Protein AF-0000000079810599 (afdb_homodimer)

Structure (mmCIF, N/CA/C/O backbone):
data_AF-0000000079810599-model_v1
#
loop_
_entity.id
_entity.type
_entity.pdbx_description
1 polymer 'Protein-export protein SecB'
#
loop_
_atom_site.group_PDB
_atom_site.id
_atom_site.type_symbol
_atom_site.label_atom_id
_atom_site.label_alt_id
_atom_site.label_comp_id
_atom_site.label_asym_id
_atom_site.label_entity_id
_atom_site.label_seq_id
_atom_site.pdbx_PDB_ins_code
_atom_site.Cartn_x
_atom_site.Cartn_y
_atom_site.Cartn_z
_atom_site.occupancy
_atom_site.B_iso_or_equiv
_atom_site.auth_seq_id
_atom_site.auth_comp_id
_atom_site.auth_asym_id
_atom_site.auth_atom_id
_atom_site.pdbx_PDB_model_num
ATOM 1 N N . MET A 1 1 ? -7.508 -42.906 -26.609 1 46.78 1 MET A N 1
ATOM 2 C CA . MET A 1 1 ? -8.062 -42 -25.578 1 46.78 1 MET A CA 1
ATOM 3 C C . MET A 1 1 ? -7.766 -40.562 -25.906 1 46.78 1 MET A C 1
ATOM 5 O O . MET A 1 1 ? -6.648 -40.219 -26.312 1 46.78 1 MET A O 1
ATOM 9 N N . ALA A 1 2 ? -8.492 -39.781 -26.359 1 53.94 2 ALA A N 1
ATOM 10 C CA . ALA A 1 2 ? -8.273 -38.469 -26.984 1 53.94 2 ALA A CA 1
ATOM 11 C C . ALA A 1 2 ? -7.406 -37.594 -26.094 1 53.94 2 ALA A C 1
ATOM 13 O O . ALA A 1 2 ? -7.719 -37.375 -24.922 1 53.94 2 ALA A O 1
ATOM 14 N N . GLU A 1 3 ? -6.176 -37.281 -26.188 1 63.66 3 GLU A N 1
ATOM 15 C CA . GLU A 1 3 ? -5.215 -36.531 -25.391 1 63.66 3 GLU A CA 1
ATOM 16 C C . GLU A 1 3 ? -5.68 -35.094 -25.156 1 63.66 3 GLU A C 1
ATOM 18 O O . GLU A 1 3 ? -5.895 -34.344 -26.125 1 63.66 3 GLU A O 1
ATOM 23 N N . GLU A 1 4 ? -6.438 -34.844 -24.125 1 80.69 4 GLU A N 1
ATOM 24 C CA . GLU A 1 4 ? -6.98 -33.5 -23.906 1 80.69 4 GLU A CA 1
ATOM 25 C C . GLU A 1 4 ? -5.891 -32.438 -24.016 1 80.69 4 GLU A C 1
ATOM 27 O O . GLU A 1 4 ? -4.742 -32.688 -23.625 1 80.69 4 GLU A O 1
ATOM 32 N N . THR A 1 5 ? -6.035 -31.469 -24.797 1 92 5 THR A N 1
ATOM 33 C CA . THR A 1 5 ? -5.133 -30.344 -25.031 1 92 5 THR A CA 1
ATOM 34 C C . THR A 1 5 ? -4.832 -29.609 -23.734 1 92 5 THR A C 1
ATOM 36 O O . THR A 1 5 ? -5.746 -29.297 -22.969 1 92 5 THR A O 1
ATOM 39 N N . PRO A 1 6 ? -3.516 -29.438 -23.406 1 94.38 6 PRO A N 1
ATOM 40 C CA . PRO A 1 6 ? -3.15 -28.688 -22.203 1 94.38 6 PRO A CA 1
ATOM 41 C C . PRO A 1 6 ? -3.777 -27.297 -22.156 1 94.38 6 PRO A C 1
ATOM 43 O O . PRO A 1 6 ? -3.924 -26.656 -23.203 1 94.38 6 PRO A O 1
ATOM 46 N N . VAL A 1 7 ? -4.203 -26.938 -20.953 1 96.62 7 VAL A N 1
ATOM 47 C CA . VAL A 1 7 ? -4.797 -25.625 -20.734 1 96.62 7 VAL A CA 1
ATOM 48 C C . VAL A 1 7 ? -3.949 -24.828 -19.734 1 96.62 7 VAL A C 1
ATOM 50 O O . VAL A 1 7 ? -3.596 -25.328 -18.672 1 96.62 7 VAL A O 1
ATOM 53 N N . PHE A 1 8 ? -3.5 -23.656 -20.109 1 97.44 8 PHE A N 1
ATOM 54 C CA . PHE A 1 8 ? -2.842 -22.672 -19.25 1 97.44 8 PHE A CA 1
ATOM 55 C C . PHE A 1 8 ? -3.41 -21.281 -19.484 1 97.44 8 PHE A C 1
ATOM 57 O O . PHE A 1 8 ? -3.143 -20.656 -20.516 1 97.44 8 PHE A O 1
ATOM 64 N N . GLN A 1 9 ? -4.215 -20.797 -18.5 1 98 9 GLN A N 1
ATOM 65 C CA . GLN A 1 9 ? -4.898 -19.531 -18.656 1 98 9 GLN A CA 1
ATOM 66 C C . GLN A 1 9 ? -4.789 -18.688 -17.391 1 98 9 GLN A C 1
ATOM 68 O O . GLN A 1 9 ? -4.934 -19.203 -16.281 1 98 9 GLN A O 1
ATOM 73 N N . ILE A 1 10 ? -4.551 -17.406 -17.594 1 98.25 10 ILE A N 1
ATOM 74 C CA . ILE A 1 10 ? -4.578 -16.453 -16.484 1 98.25 10 ILE A CA 1
ATOM 75 C C . ILE A 1 10 ? -6.016 -16.016 -16.219 1 98.25 10 ILE A C 1
ATOM 77 O O . ILE A 1 10 ? -6.691 -15.5 -17.109 1 98.25 10 ILE A O 1
ATOM 81 N N . GLN A 1 11 ? -6.422 -16.234 -15.078 1 96.69 11 GLN A N 1
ATOM 82 C CA . GLN A 1 11 ? -7.777 -15.844 -14.719 1 96.69 11 GLN A CA 1
ATOM 83 C C . GLN A 1 11 ? -7.805 -14.43 -14.148 1 96.69 11 GLN A C 1
ATOM 85 O O . GLN A 1 11 ? -8.68 -13.625 -14.492 1 96.69 11 GLN A O 1
ATOM 90 N N . ARG A 1 12 ? -6.82 -14.203 -13.258 1 96.69 12 ARG A N 1
ATOM 91 C CA . ARG A 1 12 ? -6.758 -12.898 -12.602 1 96.69 12 ARG A CA 1
ATOM 92 C C . ARG A 1 12 ? -5.352 -12.609 -12.094 1 96.69 12 ARG A C 1
ATOM 94 O O . ARG A 1 12 ? -4.613 -13.531 -11.734 1 96.69 12 ARG A O 1
ATOM 101 N N . VAL A 1 13 ? -4.938 -11.398 -12.141 1 98.38 13 VAL A N 1
ATOM 102 C CA . VAL A 1 13 ? -3.725 -10.898 -11.5 1 98.38 13 VAL A CA 1
ATOM 103 C C . VAL A 1 13 ? -4.062 -9.695 -10.625 1 98.38 13 VAL A C 1
ATOM 105 O O . VAL A 1 13 ? -4.734 -8.758 -11.07 1 98.38 13 VAL A O 1
ATOM 108 N N . TYR A 1 14 ? -3.646 -9.711 -9.352 1 98.5 14 TYR A N 1
ATOM 109 C CA . TYR A 1 14 ? -4.043 -8.633 -8.445 1 98.5 14 TYR A CA 1
ATOM 110 C C . TYR A 1 14 ? -3.049 -8.5 -7.297 1 98.5 14 TYR A C 1
ATOM 112 O O . TYR A 1 14 ? -2.328 -9.445 -6.977 1 98.5 14 TYR A O 1
ATOM 120 N N . LEU A 1 15 ? -2.984 -7.309 -6.746 1 98.81 15 LEU A N 1
ATOM 121 C CA . LEU A 1 15 ? -2.203 -7.047 -5.539 1 98.81 15 LEU A CA 1
ATOM 122 C C . LEU A 1 15 ? -2.926 -7.562 -4.301 1 98.81 15 LEU A C 1
ATOM 124 O O . LEU A 1 15 ? -3.918 -6.969 -3.865 1 98.81 15 LEU A O 1
ATOM 128 N N . LYS A 1 16 ? -2.428 -8.578 -3.703 1 98.62 16 LYS A N 1
ATOM 129 C CA . LYS A 1 16 ? -3.131 -9.289 -2.639 1 98.62 16 LYS A CA 1
ATOM 130 C C . LYS A 1 16 ? -2.865 -8.648 -1.28 1 98.62 16 LYS A C 1
ATOM 132 O O . LYS A 1 16 ? -3.729 -8.664 -0.399 1 98.62 16 LYS A O 1
ATOM 137 N N . ASP A 1 17 ? -1.68 -8.117 -1.055 1 98.88 17 ASP A N 1
ATOM 138 C CA . ASP A 1 17 ? -1.226 -7.473 0.175 1 98.88 17 ASP A CA 1
ATOM 139 C C . ASP A 1 17 ? -0.217 -6.363 -0.124 1 98.88 17 ASP A C 1
ATOM 141 O O . ASP A 1 17 ? 0.576 -6.477 -1.062 1 98.88 17 ASP A O 1
ATOM 145 N N . LEU A 1 18 ? -0.258 -5.359 0.68 1 98.94 18 LEU A N 1
ATOM 146 C CA . LEU A 1 18 ? 0.686 -4.254 0.544 1 98.94 18 LEU A CA 1
ATOM 147 C C . LEU A 1 18 ? 0.885 -3.543 1.878 1 98.94 18 LEU A C 1
ATOM 149 O O . LEU A 1 18 ? -0.083 -3.271 2.592 1 98.94 18 LEU A O 1
ATOM 153 N N . SER A 1 19 ? 2.098 -3.295 2.221 1 98.94 19 SER A N 1
ATOM 154 C CA . SER A 1 19 ? 2.445 -2.541 3.42 1 98.94 19 SER A CA 1
ATOM 155 C C . SER A 1 19 ? 3.568 -1.547 3.141 1 98.94 19 SER A C 1
ATOM 157 O O . SER A 1 19 ? 4.594 -1.908 2.561 1 98.94 19 SER A O 1
ATOM 159 N N . LEU A 1 20 ? 3.383 -0.348 3.459 1 98.94 20 LEU A N 1
ATOM 160 C CA . LEU A 1 20 ? 4.379 0.716 3.492 1 98.94 20 LEU A CA 1
ATOM 161 C C . LEU A 1 20 ? 4.488 1.314 4.891 1 98.94 20 LEU A C 1
ATOM 163 O O . LEU A 1 20 ? 3.48 1.712 5.48 1 98.94 20 LEU A O 1
ATOM 167 N N . GLU A 1 21 ? 5.605 1.353 5.375 1 98.81 21 GLU A N 1
ATOM 168 C CA . GLU A 1 21 ? 5.852 1.96 6.68 1 98.81 21 GLU A CA 1
ATOM 169 C C . GLU A 1 21 ? 7.062 2.887 6.641 1 98.81 21 GLU A C 1
ATOM 171 O O . GLU A 1 21 ? 8.094 2.545 6.051 1 98.81 21 GLU A O 1
ATOM 176 N N . GLN A 1 22 ? 6.945 4.023 7.195 1 98.19 22 GLN A N 1
ATOM 177 C CA . GLN A 1 22 ? 8.023 4.98 7.422 1 98.19 22 GLN A CA 1
ATOM 178 C C . GLN A 1 22 ? 8.125 5.352 8.898 1 98.19 22 GLN A C 1
ATOM 180 O O . GLN A 1 22 ? 7.762 6.465 9.289 1 98.19 22 GLN A O 1
ATOM 185 N N . PRO A 1 23 ? 8.68 4.504 9.664 1 97.94 23 PRO A N 1
ATOM 186 C CA . PRO A 1 23 ? 8.594 4.664 11.117 1 97.94 23 PRO A CA 1
ATOM 187 C C . PRO A 1 23 ? 9.367 5.883 11.625 1 97.94 23 PRO A C 1
ATOM 189 O O . PRO A 1 23 ? 9.109 6.367 12.727 1 97.94 23 PRO A O 1
ATOM 192 N N . ASN A 1 24 ? 10.266 6.43 10.906 1 97.19 24 ASN A N 1
ATOM 193 C CA . ASN A 1 24 ? 11.109 7.516 11.383 1 97.19 24 ASN A CA 1
ATOM 194 C C . ASN A 1 24 ? 10.844 8.812 10.625 1 97.19 24 ASN A C 1
ATOM 196 O O . ASN A 1 24 ? 11.648 9.742 10.68 1 97.19 24 ASN A O 1
ATOM 200 N N . SER A 1 25 ? 9.828 8.789 9.844 1 95.81 25 SER A N 1
ATOM 201 C CA . SER A 1 25 ? 9.422 10.016 9.164 1 95.81 25 SER A CA 1
ATOM 202 C C . SER A 1 25 ? 8.688 10.953 10.109 1 95.81 25 SER A C 1
ATOM 204 O O . SER A 1 25 ? 7.941 10.508 10.984 1 95.81 25 SER A O 1
ATOM 206 N N . PRO A 1 26 ? 8.883 12.25 10.133 1 95.19 26 PRO A N 1
ATOM 207 C CA . PRO A 1 26 ? 9.57 12.961 9.047 1 95.19 26 PRO A CA 1
ATOM 208 C C . PRO A 1 26 ? 11.047 13.195 9.336 1 95.19 26 PRO A C 1
ATOM 210 O O . PRO A 1 26 ? 11.773 13.688 8.477 1 95.19 26 PRO A O 1
ATOM 213 N N . ALA A 1 27 ? 11.531 12.844 10.5 1 92.56 27 ALA A N 1
ATOM 214 C CA . ALA A 1 27 ? 12.891 13.18 10.906 1 92.56 27 ALA A CA 1
ATOM 215 C C . ALA A 1 27 ? 13.914 12.57 9.953 1 92.56 27 ALA A C 1
ATOM 217 O O . ALA A 1 27 ? 14.93 13.195 9.641 1 92.56 27 ALA A O 1
ATOM 218 N N . ILE A 1 28 ? 13.688 11.398 9.516 1 92.56 28 ILE A N 1
ATOM 219 C CA . ILE A 1 28 ? 14.625 10.648 8.695 1 92.56 28 ILE A CA 1
ATOM 220 C C . ILE A 1 28 ? 14.781 11.328 7.336 1 92.56 28 ILE A C 1
ATOM 222 O O . ILE A 1 28 ? 15.758 11.086 6.621 1 92.56 28 ILE A O 1
ATOM 226 N N . LEU A 1 29 ? 13.781 12.078 6.926 1 87.88 29 LEU A N 1
ATOM 227 C CA . LEU A 1 29 ? 13.797 12.758 5.637 1 87.88 29 LEU A CA 1
ATOM 228 C C . LEU A 1 29 ? 14.867 13.836 5.598 1 87.88 29 LEU A C 1
ATOM 230 O O . LEU A 1 29 ? 15.234 14.312 4.52 1 87.88 29 LEU A O 1
ATOM 234 N N . LEU A 1 30 ? 15.398 14.219 6.727 1 85.94 30 LEU A N 1
ATOM 235 C CA . LEU A 1 30 ? 16.438 15.242 6.824 1 85.94 30 LEU A CA 1
ATOM 236 C C . LEU A 1 30 ? 17.828 14.625 6.691 1 85.94 30 LEU A C 1
ATOM 238 O O . LEU A 1 30 ? 18.797 15.336 6.461 1 85.94 30 LEU A O 1
ATOM 242 N N . GLU A 1 31 ? 17.875 13.336 6.852 1 87.69 31 GLU A N 1
ATOM 243 C CA . GLU A 1 31 ? 19.156 12.641 6.773 1 87.69 31 GLU A CA 1
ATOM 244 C C . GLU A 1 31 ? 19.656 12.578 5.336 1 87.69 31 GLU A C 1
ATOM 246 O O . GLU A 1 31 ? 18.891 12.312 4.41 1 87.69 31 GLU A O 1
ATOM 251 N N . GLN A 1 32 ? 20.875 12.828 5.113 1 87.38 32 GLN A N 1
ATOM 252 C CA . GLN A 1 32 ? 21.453 12.93 3.773 1 87.38 32 GLN A CA 1
ATOM 253 C C . GLN A 1 32 ? 22.375 11.742 3.473 1 87.38 32 GLN A C 1
ATOM 255 O O . GLN A 1 32 ? 22.812 11.57 2.338 1 87.38 32 GLN A O 1
ATOM 260 N N . GLU A 1 33 ? 22.578 10.922 4.383 1 93.06 33 GLU A N 1
ATOM 261 C CA . GLU A 1 33 ? 23.438 9.766 4.148 1 93.06 33 GLU A CA 1
ATOM 262 C C . GLU A 1 33 ? 22.797 8.805 3.15 1 93.06 33 GLU A C 1
ATOM 264 O O . GLU A 1 33 ? 21.578 8.727 3.045 1 93.06 33 GLU A O 1
ATOM 269 N N . GLN A 1 34 ? 23.641 8.141 2.439 1 93.25 34 GLN A N 1
ATOM 270 C CA . GLN A 1 34 ? 23.172 7.176 1.453 1 93.25 34 GLN A CA 1
ATOM 271 C C . GLN A 1 34 ? 22.484 5.988 2.127 1 93.25 34 GLN A C 1
ATOM 273 O O . GLN A 1 34 ? 23.094 5.312 2.965 1 93.25 34 GLN A O 1
ATOM 278 N N . PRO A 1 35 ? 21.375 5.73 1.84 1 95.25 35 PRO A N 1
ATOM 279 C CA . PRO A 1 35 ? 20.688 4.594 2.467 1 95.25 35 PRO A CA 1
ATOM 280 C C . PRO A 1 35 ? 21.125 3.252 1.887 1 95.25 35 PRO A C 1
ATOM 282 O O . PRO A 1 35 ? 21.641 3.197 0.765 1 95.25 35 PRO A O 1
ATOM 285 N N . SER A 1 36 ? 20.938 2.23 2.654 1 97.25 36 SER A N 1
ATOM 286 C CA . SER A 1 36 ? 21.109 0.851 2.211 1 97.25 36 SER A CA 1
ATOM 287 C C . SER A 1 36 ? 19.75 0.191 1.953 1 97.25 36 SER A C 1
ATOM 289 O O . SER A 1 36 ? 18.781 0.431 2.684 1 97.25 36 SER A O 1
ATOM 291 N N . VAL A 1 37 ? 19.734 -0.617 0.914 1 97.31 37 VAL A N 1
ATOM 292 C CA . VAL A 1 37 ? 18.484 -1.274 0.527 1 97.31 37 VAL A CA 1
ATOM 293 C C . VAL A 1 37 ? 18.656 -2.789 0.607 1 97.31 37 VAL A C 1
ATOM 295 O O . VAL A 1 37 ? 19.625 -3.342 0.071 1 97.31 37 VAL A O 1
ATOM 298 N N . ASP A 1 38 ? 17.781 -3.42 1.315 1 98 38 ASP A N 1
ATOM 299 C CA . ASP A 1 38 ? 17.688 -4.875 1.388 1 98 38 ASP A CA 1
ATOM 300 C C . ASP A 1 38 ? 16.375 -5.379 0.78 1 98 38 ASP A C 1
ATOM 302 O O . ASP A 1 38 ? 15.305 -4.844 1.07 1 98 38 ASP A O 1
ATOM 306 N N . ILE A 1 39 ? 16.516 -6.387 -0.038 1 97.81 39 ILE A N 1
ATOM 307 C CA . ILE A 1 39 ? 15.344 -6.906 -0.739 1 97.81 39 ILE A CA 1
ATOM 308 C C . ILE A 1 39 ? 15.242 -8.414 -0.517 1 97.81 39 ILE A C 1
ATOM 310 O O . ILE A 1 39 ? 16.234 -9.141 -0.656 1 97.81 39 ILE A O 1
ATOM 314 N N . GLN A 1 40 ? 14.109 -8.836 -0.117 1 97.38 40 GLN A N 1
ATOM 315 C CA . GLN A 1 40 ? 13.789 -10.258 0.013 1 97.38 40 GLN A CA 1
ATOM 316 C C . GLN A 1 40 ? 12.609 -10.641 -0.873 1 97.38 40 GLN A C 1
ATOM 318 O O . GLN A 1 40 ? 11.641 -9.891 -0.983 1 97.38 40 GLN A O 1
ATOM 323 N N . LEU A 1 41 ? 12.711 -11.852 -1.35 1 96.31 41 LEU A N 1
ATOM 324 C CA . LEU A 1 41 ? 11.648 -12.344 -2.227 1 96.31 41 LEU A CA 1
ATOM 325 C C . LEU A 1 41 ? 11.133 -13.695 -1.75 1 96.31 41 LEU A C 1
ATOM 327 O O . LEU A 1 41 ? 11.859 -14.438 -1.078 1 96.31 41 LEU A O 1
ATOM 331 N N . GLY A 1 42 ? 9.891 -13.953 -2.092 1 95.56 42 GLY A N 1
ATOM 332 C CA . GLY A 1 42 ? 9.266 -15.242 -1.84 1 95.56 42 GLY A CA 1
ATOM 333 C C . GLY A 1 42 ? 8.211 -15.602 -2.871 1 95.56 42 GLY A C 1
ATOM 334 O O . GLY A 1 42 ? 7.621 -14.727 -3.502 1 95.56 42 GLY A O 1
ATOM 335 N N . VAL A 1 43 ? 8.078 -16.891 -3.064 1 96 43 VAL A N 1
ATOM 336 C CA . VAL A 1 43 ? 7.059 -17.406 -3.963 1 96 43 VAL A CA 1
ATOM 337 C C . VAL A 1 43 ? 6.203 -18.453 -3.229 1 96 43 VAL A C 1
ATOM 339 O O . VAL A 1 43 ? 6.73 -19.281 -2.488 1 96 43 VAL A O 1
ATOM 342 N N . GLU A 1 44 ? 4.98 -18.328 -3.434 1 96 44 GLU A N 1
ATOM 343 C CA . GLU A 1 44 ? 4.059 -19.312 -2.875 1 96 44 GLU A CA 1
ATOM 344 C C . GLU A 1 44 ? 2.982 -19.703 -3.885 1 96 44 GLU A C 1
ATOM 346 O O . GLU A 1 44 ? 2.609 -18.891 -4.738 1 96 44 GLU A O 1
ATOM 351 N N . ALA A 1 45 ? 2.578 -20.891 -3.742 1 96.25 45 ALA A N 1
ATOM 352 C CA . ALA A 1 45 ? 1.496 -21.406 -4.574 1 96.25 45 ALA A CA 1
ATOM 353 C C . ALA A 1 45 ? 0.455 -22.141 -3.727 1 96.25 45 ALA A C 1
ATOM 355 O O . ALA A 1 45 ? 0.802 -22.859 -2.789 1 96.25 45 ALA A O 1
ATOM 356 N N . THR A 1 46 ? -0.756 -21.906 -4.062 1 95.94 46 THR A N 1
ATOM 357 C CA . THR A 1 46 ? -1.855 -22.531 -3.33 1 95.94 46 THR A CA 1
ATOM 358 C C . THR A 1 46 ? -2.918 -23.062 -4.293 1 95.94 46 THR A C 1
ATOM 360 O O . THR A 1 46 ? -3.432 -22.312 -5.129 1 95.94 46 THR A O 1
ATOM 363 N N . PRO A 1 47 ? -3.205 -24.359 -4.148 1 95.69 47 PRO A N 1
ATOM 364 C CA . PRO A 1 47 ? -4.352 -24.844 -4.922 1 95.69 47 PRO A CA 1
ATOM 365 C C . PRO A 1 47 ? -5.676 -24.25 -4.441 1 95.69 47 PRO A C 1
ATOM 367 O O . PRO A 1 47 ? -5.895 -24.109 -3.234 1 95.69 47 PRO A O 1
ATOM 370 N N . VAL A 1 48 ? -6.523 -23.891 -5.305 1 94.38 48 VAL A N 1
ATOM 371 C CA . VAL A 1 48 ? -7.832 -23.344 -4.984 1 94.38 48 VAL A CA 1
ATOM 372 C C . VAL A 1 48 ? -8.914 -24.406 -5.211 1 94.38 48 VAL A C 1
ATOM 374 O O . VAL A 1 48 ? -9.547 -24.859 -4.258 1 94.38 48 VAL A O 1
ATOM 377 N N . VAL A 1 49 ? -9.164 -24.859 -6.371 1 93.06 49 VAL A N 1
ATOM 378 C CA . VAL A 1 49 ? -9.953 -26.016 -6.785 1 93.06 49 VAL A CA 1
ATOM 379 C C . VAL A 1 49 ? -9.219 -26.781 -7.887 1 93.06 49 VAL A C 1
ATOM 381 O O . VAL A 1 49 ? -8.141 -26.375 -8.32 1 93.06 49 VAL A O 1
ATOM 384 N N . GLU A 1 50 ? -9.688 -27.859 -8.266 1 93.88 50 GLU A N 1
ATOM 385 C CA . GLU A 1 50 ? -9 -28.656 -9.266 1 93.88 50 GLU A CA 1
ATOM 386 C C . GLU A 1 50 ? -8.711 -27.844 -10.523 1 93.88 50 GLU A C 1
ATOM 388 O O . GLU A 1 50 ? -9.617 -27.25 -11.102 1 93.88 50 GLU A O 1
ATOM 393 N N . GLY A 1 51 ? -7.469 -27.75 -10.859 1 95.62 51 GLY A N 1
ATOM 394 C CA . GLY A 1 51 ? -7.055 -27.078 -12.078 1 95.62 51 GLY A CA 1
ATOM 395 C C . GLY A 1 51 ? -6.855 -25.594 -11.906 1 95.62 51 GLY A C 1
ATOM 396 O O . GLY A 1 51 ? -6.438 -24.891 -12.836 1 95.62 51 GLY A O 1
ATOM 397 N N . ILE A 1 52 ? -7.207 -25.094 -10.703 1 97.12 52 ILE A N 1
ATOM 398 C CA . ILE A 1 52 ? -7.066 -23.672 -10.445 1 97.12 52 ILE A CA 1
ATOM 399 C C . ILE A 1 52 ? -6.082 -23.438 -9.297 1 97.12 52 ILE A C 1
ATOM 401 O O . ILE A 1 52 ? -6.195 -24.062 -8.242 1 97.12 52 ILE A O 1
ATOM 405 N N . PHE A 1 53 ? -5.098 -22.547 -9.547 1 98.06 53 PHE A N 1
ATOM 406 C CA . PHE A 1 53 ? -4.047 -22.281 -8.578 1 98.06 53 PHE A CA 1
ATOM 407 C C . PHE A 1 53 ? -3.871 -20.781 -8.367 1 98.06 53 PHE A C 1
ATOM 409 O O . PHE A 1 53 ? -3.938 -20 -9.328 1 98.06 53 PHE A O 1
ATOM 416 N N . GLU A 1 54 ? -3.662 -20.484 -7.137 1 98.44 54 GLU A N 1
ATOM 417 C CA . GLU A 1 54 ? -3.129 -19.141 -6.875 1 98.44 54 GLU A CA 1
ATOM 418 C C . GLU A 1 54 ? -1.615 -19.188 -6.684 1 98.44 54 GLU A C 1
ATOM 420 O O . GLU A 1 54 ? -1.104 -19.984 -5.895 1 98.44 54 GLU A O 1
ATOM 425 N N . VAL A 1 55 ? -0.891 -18.406 -7.418 1 98.56 55 VAL A N 1
ATOM 426 C CA . VAL A 1 55 ? 0.545 -18.203 -7.254 1 98.56 55 VAL A CA 1
ATOM 427 C C . VAL A 1 55 ? 0.824 -16.75 -6.855 1 98.56 55 VAL A C 1
ATOM 429 O O . VAL A 1 55 ? 0.252 -15.82 -7.43 1 98.56 55 VAL A O 1
ATOM 432 N N . ALA A 1 56 ? 1.651 -16.594 -5.852 1 98.75 56 ALA A N 1
ATOM 433 C CA . ALA A 1 56 ? 1.951 -15.25 -5.371 1 98.75 56 ALA A CA 1
ATOM 434 C C . ALA A 1 56 ? 3.455 -15.055 -5.191 1 98.75 56 ALA A C 1
ATOM 436 O O . ALA A 1 56 ? 4.156 -15.969 -4.754 1 98.75 56 ALA A O 1
ATOM 437 N N . VAL A 1 57 ? 3.859 -13.938 -5.59 1 98.62 57 VAL A N 1
ATOM 438 C CA . VAL A 1 57 ? 5.23 -13.516 -5.332 1 98.62 57 VAL A CA 1
ATOM 439 C C . VAL A 1 57 ? 5.23 -12.344 -4.352 1 98.62 57 VAL A C 1
ATOM 441 O O . VAL A 1 57 ? 4.477 -11.383 -4.52 1 98.62 57 VAL A O 1
ATOM 444 N N . THR A 1 58 ? 6.066 -12.453 -3.334 1 98.75 58 THR A N 1
ATOM 445 C CA . THR A 1 58 ? 6.172 -11.414 -2.32 1 98.75 58 THR A CA 1
ATOM 446 C C . THR A 1 58 ? 7.555 -10.766 -2.355 1 98.75 58 THR A C 1
ATOM 448 O O . THR A 1 58 ? 8.57 -11.453 -2.486 1 98.75 58 THR A O 1
ATOM 451 N N . ALA A 1 59 ? 7.586 -9.484 -2.291 1 98.69 59 ALA A N 1
ATOM 452 C CA . ALA A 1 59 ? 8.828 -8.734 -2.123 1 98.69 59 ALA A CA 1
ATOM 453 C C . ALA A 1 59 ? 8.797 -7.898 -0.846 1 98.69 59 ALA A C 1
ATOM 455 O O . ALA A 1 59 ? 7.777 -7.285 -0.521 1 98.69 59 ALA A O 1
ATOM 456 N N . THR A 1 60 ? 9.867 -7.957 -0.117 1 98.81 60 THR A N 1
ATOM 457 C CA . THR A 1 60 ? 10.102 -7.07 1.02 1 98.81 60 THR A CA 1
ATOM 458 C C . THR A 1 60 ? 11.32 -6.184 0.775 1 98.81 60 THR A C 1
ATOM 460 O O . THR A 1 60 ? 12.414 -6.684 0.535 1 98.81 60 THR A O 1
ATOM 463 N N . VAL A 1 61 ? 11.086 -4.926 0.792 1 98.62 61 VAL A N 1
ATOM 464 C CA . VAL A 1 61 ? 12.148 -3.941 0.598 1 98.62 61 VAL A CA 1
ATOM 465 C C . VAL A 1 61 ? 12.344 -3.135 1.88 1 98.62 61 VAL A C 1
ATOM 467 O O . VAL A 1 61 ? 11.453 -2.396 2.301 1 98.62 61 VAL A O 1
ATOM 470 N N . GLN A 1 62 ? 13.453 -3.264 2.459 1 98.62 62 GLN A N 1
ATOM 471 C CA . GLN A 1 62 ? 13.805 -2.463 3.627 1 98.62 62 GLN A CA 1
ATOM 472 C C . GLN A 1 62 ? 14.961 -1.518 3.32 1 98.62 62 GLN A C 1
ATOM 474 O O . GLN A 1 62 ? 16.016 -1.949 2.848 1 98.62 62 GLN A O 1
ATOM 479 N N . THR A 1 63 ? 14.789 -0.299 3.553 1 98 63 THR A N 1
ATOM 480 C CA . THR A 1 63 ? 15.82 0.715 3.377 1 98 63 THR A CA 1
ATOM 481 C C . THR A 1 63 ? 16.188 1.349 4.715 1 98 63 THR A C 1
ATOM 483 O O . THR A 1 63 ? 15.312 1.729 5.492 1 98 63 THR A O 1
ATOM 486 N N . LYS A 1 64 ? 17.453 1.477 4.957 1 97.69 64 LYS A N 1
ATOM 487 C CA . LYS A 1 64 ? 17.922 2.01 6.23 1 97.69 64 LYS A CA 1
ATOM 488 C C . LYS A 1 64 ? 19.031 3.039 6.02 1 97.69 64 LYS A C 1
ATOM 490 O O . LYS A 1 64 ? 19.766 2.977 5.027 1 97.69 64 LYS A O 1
ATOM 495 N N . ILE A 1 65 ? 19.125 3.996 6.84 1 96.69 65 ILE A N 1
ATOM 496 C CA . ILE A 1 65 ? 20.297 4.832 7.074 1 96.69 65 ILE A CA 1
ATOM 497 C C . ILE A 1 65 ? 20.891 4.512 8.445 1 96.69 65 ILE A C 1
ATOM 499 O O . ILE A 1 65 ? 20.281 4.777 9.477 1 96.69 65 ILE A O 1
ATOM 503 N N . LYS A 1 66 ? 22.031 3.887 8.375 1 92.75 66 LYS A N 1
ATOM 504 C CA . LYS A 1 66 ? 22.609 3.336 9.594 1 92.75 66 LYS A CA 1
ATOM 505 C C . LYS A 1 66 ? 21.656 2.344 10.258 1 92.75 66 LYS A C 1
ATOM 507 O O . LYS A 1 66 ? 21.281 1.336 9.656 1 92.75 66 LYS A O 1
ATOM 512 N N . ASP A 1 67 ? 21.109 2.602 11.422 1 94.69 67 ASP A N 1
ATOM 513 C CA . ASP A 1 67 ? 20.25 1.65 12.125 1 94.69 67 ASP A CA 1
ATOM 514 C C . ASP A 1 67 ? 18.797 2.09 12.07 1 94.69 67 ASP A C 1
ATOM 516 O O . ASP A 1 67 ? 17.922 1.41 12.609 1 94.69 67 ASP A O 1
ATOM 520 N N . LYS A 1 68 ? 18.547 3.119 11.312 1 96.38 68 LYS A N 1
ATOM 521 C CA . LYS A 1 68 ? 17.188 3.637 11.266 1 96.38 68 LYS A CA 1
ATOM 522 C C . LYS A 1 68 ? 16.5 3.266 9.953 1 96.38 68 LYS A C 1
ATOM 524 O O . LYS A 1 68 ? 17.062 3.484 8.875 1 96.38 68 LYS A O 1
ATOM 529 N N . THR A 1 69 ? 15.406 2.803 10.078 1 98.25 69 THR A N 1
ATOM 530 C CA . THR A 1 69 ? 14.633 2.451 8.891 1 98.25 69 THR A CA 1
ATOM 531 C C . THR A 1 69 ? 14.094 3.703 8.203 1 98.25 69 THR A C 1
ATOM 533 O O . THR A 1 69 ? 13.453 4.539 8.844 1 98.25 69 THR A O 1
ATOM 536 N N . VAL A 1 70 ? 14.406 3.846 6.984 1 97.69 70 VAL A N 1
ATOM 537 C CA . VAL A 1 70 ? 13.828 4.906 6.168 1 97.69 70 VAL A CA 1
ATOM 538 C C . VAL A 1 70 ? 12.406 4.523 5.758 1 97.69 70 VAL A C 1
ATOM 540 O O . VAL A 1 70 ? 11.445 5.234 6.078 1 97.69 70 VAL A O 1
ATOM 543 N N . PHE A 1 71 ? 12.281 3.334 5.164 1 98.56 71 PHE A N 1
ATOM 544 C CA . PHE A 1 71 ? 10.969 2.77 4.875 1 98.56 71 PHE A CA 1
ATOM 545 C C . PHE A 1 71 ? 11.039 1.25 4.781 1 98.56 71 PHE A C 1
ATOM 547 O O . PHE A 1 71 ? 12.125 0.684 4.617 1 98.56 71 PHE A O 1
ATOM 554 N N . LEU A 1 72 ? 9.953 0.611 4.988 1 98.81 72 LEU A N 1
ATOM 555 C CA . LEU A 1 72 ? 9.688 -0.802 4.742 1 98.81 72 LEU A CA 1
ATOM 556 C C . LEU A 1 72 ? 8.492 -0.977 3.807 1 98.81 72 LEU A C 1
ATOM 558 O O . LEU A 1 72 ? 7.406 -0.467 4.082 1 98.81 72 LEU A O 1
ATOM 562 N N . VAL A 1 73 ? 8.711 -1.676 2.703 1 98.88 73 VAL A N 1
ATOM 563 C CA . VAL A 1 73 ? 7.629 -1.997 1.775 1 98.88 73 VAL A CA 1
ATOM 564 C C . VAL A 1 73 ? 7.531 -3.51 1.6 1 98.88 73 VAL A C 1
ATOM 566 O O . VAL A 1 73 ? 8.531 -4.172 1.302 1 98.88 73 VAL A O 1
ATOM 569 N N . GLU A 1 74 ? 6.438 -4.023 1.835 1 98.94 74 GLU A N 1
ATOM 570 C CA . GLU A 1 74 ? 6.113 -5.41 1.514 1 98.94 74 GLU A CA 1
ATOM 571 C C . GLU A 1 74 ? 4.914 -5.492 0.57 1 98.94 74 GLU A C 1
ATOM 573 O O . GLU A 1 74 ? 3.846 -4.953 0.866 1 98.94 74 GLU A O 1
ATOM 578 N N . ALA A 1 75 ? 5.121 -6.152 -0.515 1 98.94 75 ALA A N 1
ATOM 579 C CA . ALA A 1 75 ? 4.059 -6.324 -1.502 1 98.94 75 ALA A CA 1
ATOM 580 C C . ALA A 1 75 ? 3.936 -7.785 -1.93 1 98.94 75 ALA A C 1
ATOM 582 O O . ALA A 1 75 ? 4.945 -8.461 -2.146 1 98.94 75 ALA A O 1
ATOM 583 N N . LYS A 1 76 ? 2.748 -8.273 -1.956 1 98.94 76 LYS A N 1
ATOM 584 C CA . LYS A 1 76 ? 2.42 -9.609 -2.439 1 98.94 76 LYS A CA 1
ATOM 585 C C . LYS A 1 76 ? 1.535 -9.539 -3.68 1 98.94 76 LYS A C 1
ATOM 587 O O . LYS A 1 76 ? 0.361 -9.18 -3.594 1 98.94 76 LYS A O 1
ATOM 592 N N . GLN A 1 77 ? 2.086 -9.875 -4.789 1 98.88 77 GLN A N 1
ATOM 593 C CA . GLN A 1 77 ? 1.368 -9.938 -6.059 1 98.88 77 GLN A CA 1
ATOM 594 C C . GLN A 1 77 ? 0.904 -11.359 -6.359 1 98.88 77 GLN A C 1
ATOM 596 O O . GLN A 1 77 ? 1.701 -12.297 -6.324 1 98.88 77 GLN A O 1
ATOM 601 N N . ALA A 1 78 ? -0.374 -11.461 -6.656 1 98.88 78 ALA A N 1
ATOM 602 C CA . ALA A 1 78 ? -0.923 -12.797 -6.871 1 98.88 78 ALA A CA 1
ATOM 603 C C . ALA A 1 78 ? -1.534 -12.922 -8.266 1 98.88 78 ALA A C 1
ATOM 60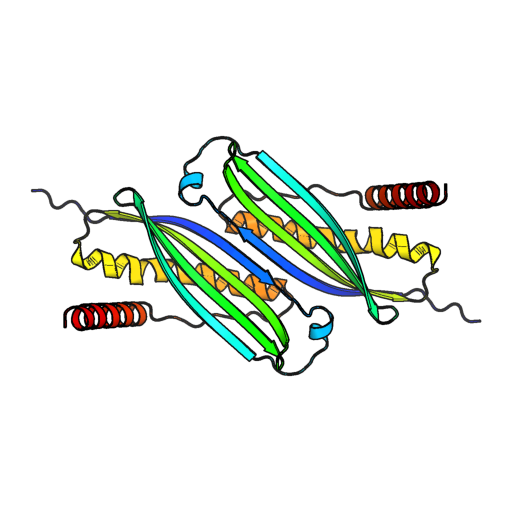5 O O . ALA A 1 78 ? -1.886 -11.922 -8.891 1 98.88 78 ALA A O 1
ATOM 606 N N . GLY A 1 79 ? -1.609 -14.172 -8.688 1 98.62 79 GLY A N 1
ATOM 607 C CA . GLY A 1 79 ? -2.344 -14.578 -9.875 1 98.62 79 GLY A CA 1
ATOM 608 C C . GLY A 1 79 ? -3.146 -15.852 -9.672 1 98.62 79 GLY A C 1
ATOM 609 O O . GLY A 1 79 ? -2.736 -16.734 -8.922 1 98.62 79 GLY A O 1
ATOM 610 N N . ILE A 1 80 ? -4.262 -15.875 -10.273 1 98.38 80 ILE A N 1
ATOM 611 C CA . ILE A 1 80 ? -5.062 -17.094 -10.367 1 98.38 80 ILE A CA 1
ATOM 612 C C . ILE A 1 80 ? -4.934 -17.688 -11.766 1 98.38 80 ILE A C 1
ATOM 614 O O . ILE A 1 80 ? -5.215 -17.031 -12.758 1 98.38 80 ILE A O 1
ATOM 618 N N . PHE A 1 81 ? -4.527 -18.984 -11.773 1 98.62 81 PHE A N 1
ATOM 619 C CA . PHE A 1 81 ? -4.215 -19.641 -13.031 1 98.62 81 PHE A CA 1
ATOM 620 C C . PHE A 1 81 ? -5.035 -20.922 -13.195 1 98.62 81 PHE A C 1
ATOM 622 O O . PHE A 1 81 ? -5.207 -21.672 -12.242 1 98.62 81 PHE A O 1
ATOM 629 N N . GLU A 1 82 ? -5.523 -21.094 -14.359 1 98.25 82 GLU A N 1
ATOM 630 C CA . GLU A 1 82 ? -6.078 -22.391 -14.75 1 98.25 82 GLU A CA 1
ATOM 631 C C . GLU A 1 82 ? -5.027 -23.25 -15.453 1 98.25 82 GLU A C 1
ATOM 633 O O . GLU A 1 82 ? -4.461 -22.844 -16.469 1 98.25 82 GLU A O 1
ATOM 638 N N . ILE A 1 83 ? -4.762 -24.391 -14.875 1 98 83 ILE A N 1
ATOM 639 C CA . ILE A 1 83 ? -3.801 -25.344 -15.422 1 98 83 ILE A CA 1
ATOM 640 C C . ILE A 1 83 ? -4.422 -26.734 -15.484 1 98 83 ILE A C 1
ATOM 642 O O . ILE A 1 83 ? -4.637 -27.359 -14.445 1 98 83 ILE A O 1
ATOM 646 N N . ARG A 1 84 ? -4.629 -27.25 -16.672 1 96.56 84 ARG A N 1
ATOM 647 C CA . ARG A 1 84 ? -5.289 -28.531 -16.859 1 96.56 84 ARG A CA 1
ATOM 648 C C . ARG A 1 84 ? -4.598 -29.359 -17.938 1 96.56 84 ARG A C 1
ATOM 650 O O . ARG A 1 84 ? -3.975 -28.797 -18.844 1 96.56 84 ARG A O 1
ATOM 657 N N . ASN A 1 85 ? -4.738 -30.672 -17.734 1 95.94 85 ASN A N 1
ATOM 658 C CA . ASN A 1 85 ? -4.277 -31.625 -18.734 1 95.94 85 ASN A CA 1
ATOM 659 C C . ASN A 1 85 ? -2.775 -31.5 -18.984 1 95.94 85 ASN A C 1
ATOM 661 O O . ASN A 1 85 ? -2.318 -31.578 -20.125 1 95.94 85 ASN A O 1
ATOM 665 N N . VAL A 1 86 ? -2.07 -31.109 -18 1 94.88 86 VAL A N 1
ATOM 666 C CA . VAL A 1 86 ? -0.613 -31.047 -18.047 1 94.88 86 VAL A CA 1
ATOM 667 C C . VAL A 1 86 ? -0.027 -32.219 -17.25 1 94.88 86 VAL A C 1
ATOM 669 O O . VAL A 1 86 ? -0.529 -32.562 -16.188 1 94.88 86 VAL A O 1
ATOM 672 N N . PRO A 1 87 ? 0.943 -32.781 -17.875 1 94.31 87 PRO A N 1
ATOM 673 C CA . PRO A 1 87 ? 1.589 -33.875 -17.125 1 94.31 87 PRO A CA 1
ATOM 674 C C . PRO A 1 87 ? 2.033 -33.438 -15.727 1 94.31 87 PRO A C 1
ATOM 676 O O . PRO A 1 87 ? 2.508 -32.312 -15.547 1 94.31 87 PRO A O 1
ATOM 679 N N . GLU A 1 88 ? 1.894 -34.281 -14.812 1 91.94 88 GLU A N 1
ATOM 680 C CA . GLU A 1 88 ? 2.18 -34 -13.414 1 91.94 88 GLU A CA 1
ATOM 681 C C . GLU A 1 88 ? 3.621 -33.531 -13.227 1 91.94 88 GLU A C 1
ATOM 683 O O . GLU A 1 88 ? 3.902 -32.688 -12.375 1 91.94 88 GLU A O 1
ATOM 688 N N . ASP A 1 89 ? 4.539 -34.125 -14 1 93.12 89 ASP A N 1
ATOM 689 C CA . ASP A 1 89 ? 5.957 -33.812 -13.844 1 93.12 89 ASP A CA 1
ATOM 690 C C . ASP A 1 89 ? 6.289 -32.406 -14.359 1 93.12 89 ASP A C 1
ATOM 692 O O . ASP A 1 89 ? 7.371 -31.891 -14.094 1 93.12 89 ASP A O 1
ATOM 696 N N . GLN A 1 90 ? 5.352 -31.781 -15.039 1 94.81 90 GLN A N 1
ATOM 697 C CA . GLN A 1 90 ? 5.562 -30.438 -15.578 1 94.81 90 GLN A CA 1
ATOM 698 C C . GLN A 1 90 ? 4.906 -29.375 -14.695 1 94.81 90 GLN A C 1
ATOM 700 O O . GLN A 1 90 ? 5.23 -28.203 -14.797 1 94.81 90 GLN A O 1
ATOM 705 N N . MET A 1 91 ? 3.988 -29.797 -13.883 1 95.06 91 MET A N 1
ATOM 706 C CA . MET A 1 91 ? 3.197 -28.875 -13.062 1 95.06 91 MET A CA 1
ATOM 707 C C . MET A 1 91 ? 4.098 -28.016 -12.18 1 95.06 91 MET A C 1
ATOM 709 O O . MET A 1 91 ? 3.857 -26.828 -12.023 1 95.06 91 MET A O 1
ATOM 713 N N . GLY A 1 92 ? 5.129 -28.625 -11.609 1 94.06 92 GLY A N 1
ATOM 714 C CA . GLY A 1 92 ? 6.039 -27.906 -10.742 1 94.06 92 GLY A CA 1
ATOM 715 C C . GLY A 1 92 ? 6.723 -26.734 -11.43 1 94.06 92 GLY A C 1
ATOM 716 O O . GLY A 1 92 ? 6.809 -25.641 -10.875 1 94.06 92 GLY A O 1
ATOM 717 N N . ALA A 1 93 ? 7.176 -27.062 -12.562 1 94.88 93 ALA A N 1
ATOM 718 C CA . ALA A 1 93 ? 7.867 -26.031 -13.328 1 94.88 93 ALA A CA 1
ATOM 719 C C . ALA A 1 93 ? 6.914 -24.906 -13.727 1 94.88 93 ALA A C 1
ATOM 721 O O . ALA A 1 93 ? 7.289 -23.734 -13.711 1 94.88 93 ALA A O 1
ATOM 722 N N . ILE A 1 94 ? 5.691 -25.188 -14.086 1 97.5 94 ILE A N 1
ATOM 723 C CA . ILE A 1 94 ? 4.703 -24.188 -14.477 1 97.5 94 ILE A CA 1
ATOM 724 C C . ILE A 1 94 ? 4.383 -23.281 -13.281 1 97.5 94 ILE A C 1
ATOM 726 O O . ILE A 1 94 ? 4.473 -22.062 -13.383 1 97.5 94 ILE A O 1
ATOM 730 N N . ILE A 1 95 ? 4.113 -23.828 -12.164 1 97.38 95 ILE A N 1
ATOM 731 C CA . ILE A 1 95 ? 3.688 -23.125 -10.961 1 97.38 95 ILE A CA 1
ATOM 732 C C . ILE A 1 95 ? 4.871 -22.375 -10.359 1 97.38 95 ILE A C 1
ATOM 734 O O . ILE A 1 95 ? 4.715 -21.25 -9.859 1 97.38 95 ILE A O 1
ATOM 738 N N . GLY A 1 96 ? 6.023 -23 -10.508 1 96.5 96 GLY A N 1
ATOM 739 C CA . GLY A 1 96 ? 7.176 -22.438 -9.812 1 96.5 96 GLY A CA 1
ATOM 740 C C . GLY A 1 96 ? 8 -21.516 -10.688 1 96.5 96 GLY A C 1
ATOM 741 O O . GLY A 1 96 ? 8.852 -20.781 -10.18 1 96.5 96 GLY A O 1
ATOM 742 N N . ILE A 1 97 ? 7.773 -21.5 -11.953 1 97.62 97 ILE A N 1
ATOM 743 C CA . ILE A 1 97 ? 8.617 -20.719 -12.844 1 97.62 97 ILE A CA 1
ATOM 744 C C . ILE A 1 97 ? 7.742 -19.844 -13.742 1 97.62 97 ILE A C 1
ATOM 746 O O . ILE A 1 97 ? 7.781 -18.609 -13.641 1 97.62 97 ILE A O 1
ATOM 750 N N . ALA A 1 98 ? 6.844 -20.406 -14.539 1 98.12 98 ALA A N 1
ATOM 751 C CA . ALA A 1 98 ? 6.047 -19.672 -15.523 1 98.12 98 ALA A CA 1
ATOM 752 C C . ALA A 1 98 ? 5.113 -18.688 -14.828 1 98.12 98 ALA A C 1
ATOM 754 O O . ALA A 1 98 ? 5.047 -17.516 -15.219 1 98.12 98 ALA A O 1
ATOM 755 N N . CYS A 1 99 ? 4.402 -19.109 -13.844 1 98.69 99 CYS A N 1
ATOM 756 C CA . CYS A 1 99 ? 3.422 -18.266 -13.164 1 98.69 99 CYS A CA 1
ATOM 757 C C . CYS A 1 99 ? 4.102 -17.094 -12.461 1 98.69 99 CYS A C 1
ATOM 759 O O . CYS A 1 99 ? 3.74 -15.945 -12.688 1 98.69 99 CYS A O 1
ATOM 761 N N . PRO A 1 100 ? 5.145 -17.359 -11.664 1 98.5 100 PRO A N 1
ATOM 762 C CA . PRO A 1 100 ? 5.832 -16.219 -11.047 1 98.5 100 PRO A CA 1
ATOM 763 C C . PRO A 1 100 ? 6.41 -15.258 -12.078 1 98.5 100 PRO A C 1
ATOM 765 O O . PRO A 1 100 ? 6.43 -14.047 -11.844 1 98.5 100 PRO A O 1
ATOM 768 N N . GLN A 1 101 ? 6.879 -15.805 -13.172 1 98.38 101 GLN A N 1
ATOM 769 C CA . GLN A 1 101 ? 7.434 -14.953 -14.219 1 98.38 101 GLN A CA 1
ATOM 770 C C . GLN A 1 101 ? 6.379 -14 -14.766 1 98.38 101 GLN A C 1
ATOM 772 O O . GLN A 1 101 ? 6.691 -12.867 -15.141 1 98.38 101 GLN A O 1
ATOM 777 N N . ILE A 1 102 ? 5.207 -14.422 -14.812 1 98.5 102 ILE A N 1
ATOM 778 C CA . ILE A 1 102 ? 4.094 -13.625 -15.32 1 98.5 102 ILE A CA 1
ATOM 779 C C . ILE A 1 102 ? 3.725 -12.555 -14.297 1 98.5 102 ILE A C 1
ATOM 781 O O . ILE A 1 102 ? 3.422 -11.414 -14.664 1 98.5 102 ILE A O 1
ATOM 785 N N . ILE A 1 103 ? 3.791 -12.852 -13.008 1 98.5 103 ILE A N 1
ATOM 786 C CA . ILE A 1 103 ? 3.326 -12.008 -11.914 1 98.5 103 ILE A CA 1
ATOM 787 C C . ILE A 1 103 ? 4.379 -10.945 -11.594 1 98.5 103 ILE A C 1
ATOM 789 O O . ILE A 1 103 ? 4.043 -9.836 -11.188 1 98.5 103 ILE A O 1
ATOM 793 N N . TYR A 1 104 ? 5.602 -11.234 -11.836 1 98.69 104 TYR A N 1
ATOM 794 C CA . TYR A 1 104 ? 6.734 -10.5 -11.289 1 98.69 104 TYR A CA 1
ATOM 795 C C . TYR A 1 104 ? 6.766 -9.07 -11.82 1 98.69 104 TYR A C 1
ATOM 797 O O . TYR A 1 104 ? 7.012 -8.125 -11.062 1 98.69 104 TYR A O 1
ATOM 805 N N . PRO A 1 105 ? 6.469 -8.812 -13.055 1 98.62 105 PRO A N 1
ATOM 806 C CA . PRO A 1 105 ? 6.469 -7.434 -13.547 1 98.62 105 PRO A CA 1
ATOM 807 C C . PRO A 1 105 ? 5.438 -6.555 -12.844 1 98.62 105 PRO A C 1
ATOM 809 O O . PRO A 1 105 ? 5.68 -5.367 -12.617 1 98.62 105 PRO A O 1
ATOM 812 N N . TYR A 1 106 ? 4.312 -7.145 -12.555 1 98.75 106 TYR A N 1
ATOM 813 C CA . TYR A 1 106 ? 3.307 -6.402 -11.805 1 98.75 106 TYR A CA 1
ATOM 814 C C . TYR A 1 106 ? 3.822 -6.039 -10.414 1 98.75 106 TYR A C 1
ATOM 816 O O . TYR A 1 106 ? 3.631 -4.914 -9.953 1 98.75 106 TYR A O 1
ATOM 824 N N . LEU A 1 107 ? 4.484 -6.949 -9.789 1 98.88 107 LEU A N 1
ATOM 825 C CA . LEU A 1 107 ? 5.07 -6.719 -8.469 1 98.88 107 LEU A CA 1
ATOM 826 C C . LEU A 1 107 ? 6.109 -5.605 -8.531 1 98.88 107 LEU A C 1
ATOM 828 O O . LEU A 1 107 ? 6.09 -4.691 -7.699 1 98.88 107 LEU A O 1
ATOM 832 N N . ARG A 1 108 ? 6.969 -5.711 -9.523 1 98.62 108 ARG A N 1
ATOM 833 C CA . ARG A 1 108 ? 8.016 -4.707 -9.703 1 98.62 108 ARG A CA 1
ATOM 834 C C . ARG A 1 108 ? 7.418 -3.312 -9.844 1 98.62 108 ARG A C 1
ATOM 836 O O . ARG A 1 108 ? 7.879 -2.367 -9.203 1 98.62 108 ARG A O 1
ATOM 843 N N . GLY A 1 109 ? 6.406 -3.217 -10.648 1 98.69 109 GLY A N 1
ATOM 844 C CA . GLY A 1 109 ? 5.746 -1.935 -10.828 1 98.69 109 GLY A CA 1
ATOM 845 C C . GLY A 1 109 ? 5.098 -1.412 -9.562 1 98.69 109 GLY A C 1
ATOM 846 O O . GLY A 1 109 ? 5.234 -0.233 -9.227 1 98.69 109 GLY A O 1
ATOM 847 N N . ASN A 1 110 ? 4.402 -2.289 -8.867 1 98.88 110 ASN A N 1
ATOM 848 C CA . ASN A 1 110 ? 3.709 -1.896 -7.641 1 98.88 110 ASN A CA 1
ATOM 849 C C . ASN A 1 110 ? 4.688 -1.439 -6.562 1 98.88 110 ASN A C 1
ATOM 851 O O . ASN A 1 110 ? 4.426 -0.467 -5.855 1 98.88 110 ASN A O 1
ATOM 855 N N . VAL A 1 111 ? 5.812 -2.127 -6.426 1 98.88 111 VAL A N 1
ATOM 856 C CA . VAL A 1 111 ? 6.82 -1.76 -5.441 1 98.88 111 VAL A CA 1
ATOM 857 C C . VAL A 1 111 ? 7.422 -0.402 -5.793 1 98.88 111 VAL A C 1
ATOM 859 O O . VAL A 1 111 ? 7.496 0.491 -4.945 1 98.88 111 VAL A O 1
ATOM 862 N N . ALA A 1 112 ? 7.82 -0.253 -7.039 1 98.81 112 ALA A N 1
ATOM 863 C CA . ALA A 1 112 ? 8.414 1.005 -7.484 1 98.81 112 ALA A CA 1
ATOM 864 C C . ALA A 1 112 ? 7.457 2.172 -7.266 1 98.81 112 ALA A C 1
ATOM 866 O O . ALA A 1 112 ? 7.852 3.217 -6.742 1 98.81 112 ALA A O 1
ATOM 867 N N . ASP A 1 113 ? 6.262 1.985 -7.625 1 98.81 113 ASP A N 1
ATOM 868 C CA . ASP A 1 113 ? 5.258 3.035 -7.492 1 98.81 113 ASP A CA 1
ATOM 869 C C . ASP A 1 113 ? 5.023 3.391 -6.027 1 98.81 113 ASP A C 1
ATOM 871 O O . ASP A 1 113 ? 4.941 4.566 -5.676 1 98.81 113 ASP A O 1
ATOM 875 N N . THR A 1 114 ? 4.875 2.398 -5.176 1 98.88 114 THR A N 1
ATOM 876 C CA . THR A 1 114 ? 4.645 2.619 -3.752 1 98.88 114 THR A CA 1
ATOM 877 C C . THR A 1 114 ? 5.781 3.436 -3.141 1 98.88 114 THR A C 1
ATOM 879 O O . THR A 1 114 ? 5.539 4.383 -2.389 1 98.88 114 THR A O 1
ATOM 882 N N . VAL A 1 115 ? 6.988 3.098 -3.484 1 98.62 115 VAL A N 1
ATOM 883 C CA . VAL A 1 115 ? 8.156 3.805 -2.959 1 98.62 115 VAL A CA 1
ATOM 884 C C . VAL A 1 115 ? 8.141 5.254 -3.441 1 98.62 115 VAL A C 1
ATOM 886 O O . VAL A 1 115 ? 8.414 6.172 -2.67 1 98.62 115 VAL A O 1
ATOM 889 N N . THR A 1 116 ? 7.801 5.438 -4.688 1 98.5 116 THR A N 1
ATOM 890 C CA . THR A 1 116 ? 7.699 6.785 -5.238 1 98.5 116 THR A CA 1
ATOM 891 C C . THR A 1 116 ? 6.66 7.602 -4.48 1 98.5 116 THR A C 1
ATOM 893 O O . THR A 1 116 ? 6.906 8.758 -4.121 1 98.5 116 THR A O 1
ATOM 896 N N . ARG A 1 117 ? 5.523 7.047 -4.211 1 98.5 117 ARG A N 1
ATOM 897 C CA . ARG A 1 117 ? 4.457 7.727 -3.48 1 98.5 117 ARG A CA 1
ATOM 898 C C . ARG A 1 117 ? 4.887 8.039 -2.051 1 98.5 117 ARG A C 1
ATOM 900 O O . ARG A 1 117 ? 4.391 8.984 -1.441 1 98.5 117 ARG A O 1
ATOM 907 N N . ALA A 1 118 ? 5.789 7.238 -1.542 1 98.19 118 ALA A N 1
ATOM 908 C CA . ALA A 1 118 ? 6.324 7.441 -0.198 1 98.19 118 ALA A CA 1
ATOM 909 C C . ALA A 1 118 ? 7.273 8.633 -0.162 1 98.19 118 ALA A C 1
ATOM 911 O O . ALA A 1 118 ? 7.672 9.086 0.915 1 98.19 118 ALA A O 1
ATOM 912 N N . GLY A 1 119 ? 7.68 9.117 -1.367 1 96.31 119 GLY A N 1
ATOM 913 C CA . GLY A 1 119 ? 8.531 10.297 -1.428 1 96.31 119 GLY A CA 1
ATOM 914 C C . GLY A 1 119 ? 9.984 9.977 -1.708 1 96.31 119 GLY A C 1
ATOM 915 O O . GLY A 1 119 ? 10.859 10.812 -1.497 1 96.31 119 GLY A O 1
ATOM 916 N N . PHE A 1 120 ? 10.242 8.797 -2.189 1 96.5 120 PHE A N 1
ATOM 917 C CA . PHE A 1 120 ? 11.617 8.367 -2.436 1 96.5 120 PHE A CA 1
ATOM 918 C C . PHE A 1 120 ? 11.805 7.98 -3.896 1 96.5 120 PHE A C 1
ATOM 920 O O . PHE A 1 120 ? 10.836 7.734 -4.609 1 96.5 120 PHE A O 1
ATOM 927 N N . PRO A 1 121 ? 13.039 7.988 -4.344 1 95.88 121 PRO A N 1
ATOM 928 C CA . PRO A 1 121 ? 13.273 7.418 -5.676 1 95.88 121 PRO A CA 1
ATOM 929 C C . PRO A 1 121 ? 12.82 5.965 -5.785 1 95.88 121 PRO A C 1
ATOM 931 O O . PRO A 1 121 ? 12.977 5.191 -4.836 1 95.88 121 PRO A O 1
ATOM 934 N N . PRO A 1 122 ? 12.32 5.672 -6.898 1 97.31 122 PRO A N 1
ATOM 935 C CA . PRO A 1 122 ? 11.805 4.309 -7.039 1 97.31 122 PRO A CA 1
ATOM 936 C C . PRO A 1 122 ? 12.883 3.248 -6.859 1 97.31 122 PRO A C 1
ATOM 938 O O . PRO A 1 122 ? 14.039 3.467 -7.23 1 97.31 122 PRO A O 1
ATOM 941 N N . VAL A 1 123 ? 12.555 2.174 -6.234 1 96.94 123 VAL A N 1
ATOM 942 C CA . VAL A 1 123 ? 13.383 0.972 -6.18 1 96.94 123 VAL A CA 1
ATOM 943 C C . VAL A 1 123 ? 12.922 -0.02 -7.246 1 96.94 123 VAL A C 1
ATOM 945 O O . VAL A 1 123 ? 11.797 -0.521 -7.191 1 96.94 123 VAL A O 1
ATOM 948 N N . HIS A 1 124 ? 13.75 -0.33 -8.148 1 97 124 HIS A N 1
ATOM 949 C CA . HIS A 1 124 ? 13.438 -1.303 -9.195 1 97 124 HIS A CA 1
ATOM 950 C C . HIS A 1 124 ? 14 -2.678 -8.852 1 97 124 HIS A C 1
ATOM 952 O O . HIS A 1 124 ? 15.219 -2.863 -8.797 1 97 124 HIS A O 1
ATOM 958 N N . LEU A 1 125 ? 13.133 -3.594 -8.641 1 97.81 125 LEU A N 1
ATOM 959 C CA . LEU A 1 125 ? 13.547 -4.953 -8.32 1 97.81 125 LEU A CA 1
ATOM 960 C C . LEU A 1 125 ? 14.328 -5.566 -9.477 1 97.81 125 LEU A C 1
ATOM 962 O O . LEU A 1 125 ? 13.977 -5.379 -10.641 1 97.81 125 LEU A O 1
ATOM 966 N N . ALA A 1 126 ? 15.367 -6.277 -9.172 1 95.38 126 ALA A N 1
ATOM 967 C CA . ALA A 1 126 ? 16.172 -6.938 -10.195 1 95.38 126 ALA A CA 1
ATOM 968 C C . ALA A 1 126 ? 15.414 -8.102 -10.828 1 95.38 126 ALA A C 1
ATOM 970 O O . ALA A 1 126 ? 14.453 -8.609 -10.258 1 95.38 126 ALA A O 1
ATOM 971 N N . GLU A 1 127 ? 15.852 -8.406 -11.977 1 94.88 127 GLU A N 1
ATOM 972 C CA . GLU A 1 127 ? 15.281 -9.594 -12.609 1 94.88 127 GLU A CA 1
ATOM 973 C C . GLU A 1 127 ? 15.609 -10.859 -11.82 1 94.88 127 GLU A C 1
ATOM 975 O O . GLU A 1 127 ? 16.734 -11.008 -11.32 1 94.88 127 GLU A O 1
ATOM 980 N N . ILE A 1 128 ? 14.719 -11.594 -11.742 1 94.31 128 ILE A N 1
ATOM 981 C CA . ILE A 1 128 ? 14.875 -12.852 -11.023 1 94.31 128 ILE A CA 1
ATOM 982 C C . ILE A 1 128 ? 14.852 -14.016 -12.008 1 94.31 128 ILE A C 1
ATOM 984 O O . ILE A 1 128 ? 14.016 -14.055 -12.914 1 94.31 128 ILE A O 1
ATOM 988 N N . ASN A 1 129 ? 15.805 -14.922 -11.914 1 95.94 129 ASN A N 1
ATOM 989 C CA . ASN A 1 129 ? 15.758 -16.203 -12.625 1 95.94 129 ASN A CA 1
ATOM 990 C C . ASN A 1 129 ? 14.953 -17.234 -11.852 1 95.94 129 ASN A C 1
ATOM 992 O O . ASN A 1 129 ? 15.516 -18.016 -11.078 1 95.94 129 ASN A O 1
ATOM 996 N N . PHE A 1 130 ? 13.75 -17.297 -12.18 1 96.75 130 PHE A N 1
ATOM 997 C CA . PHE A 1 130 ? 12.852 -18.156 -11.43 1 96.75 130 PHE A CA 1
ATOM 998 C C . PHE A 1 130 ? 13.188 -19.625 -11.68 1 96.75 130 PHE A C 1
ATOM 1000 O O . PHE A 1 130 ? 12.922 -20.484 -10.828 1 96.75 130 PHE A O 1
ATOM 1007 N N . GLN A 1 131 ? 13.719 -19.938 -12.844 1 95.62 131 GLN A N 1
ATOM 1008 C CA . GLN A 1 131 ? 14.164 -21.312 -13.109 1 95.62 131 GLN A CA 1
ATOM 1009 C C . GLN A 1 131 ? 15.25 -21.734 -12.125 1 95.62 131 GLN A C 1
ATOM 1011 O O . GLN A 1 131 ? 15.164 -22.812 -11.531 1 95.62 131 GLN A O 1
ATOM 1016 N N . ALA A 1 132 ? 16.188 -20.891 -12 1 94.75 132 ALA A N 1
ATOM 1017 C CA . ALA A 1 132 ? 17.266 -21.172 -11.07 1 94.75 132 ALA A CA 1
ATOM 1018 C C . ALA A 1 132 ? 16.75 -21.281 -9.641 1 94.75 132 ALA A C 1
ATOM 1020 O O . ALA A 1 132 ? 17.156 -22.188 -8.898 1 94.75 132 ALA A O 1
ATOM 1021 N N . MET A 1 133 ? 15.898 -20.391 -9.234 1 91.69 133 MET A N 1
ATOM 1022 C CA . MET A 1 133 ? 15.312 -20.406 -7.895 1 91.69 133 MET A CA 1
ATOM 1023 C C . MET A 1 133 ? 14.539 -21.703 -7.66 1 91.69 133 MET A C 1
ATOM 1025 O O . MET A 1 133 ? 14.672 -22.328 -6.605 1 91.69 133 MET A O 1
ATOM 1029 N N . TYR A 1 134 ? 13.82 -22.141 -8.602 1 92 134 TYR A N 1
ATOM 1030 C CA . TYR A 1 134 ? 13.016 -23.359 -8.516 1 92 134 TYR A CA 1
ATOM 1031 C C . TYR A 1 134 ? 13.898 -24.578 -8.383 1 92 134 TYR A C 1
ATOM 1033 O O . TYR A 1 134 ? 13.648 -25.453 -7.539 1 92 134 TYR A O 1
ATOM 1041 N N . GLU A 1 135 ? 14.891 -24.625 -9.219 1 92 135 GLU A N 1
ATOM 1042 C CA . GLU A 1 135 ? 15.812 -25.75 -9.195 1 92 135 GLU A CA 1
ATOM 1043 C C . GLU A 1 135 ? 16.547 -25.844 -7.859 1 92 135 GLU A C 1
ATOM 1045 O O . GLU A 1 135 ? 16.75 -26.938 -7.34 1 92 135 GLU A O 1
ATOM 1050 N N . GLN A 1 136 ? 16.922 -24.703 -7.383 1 89.12 136 GLN A N 1
ATOM 1051 C CA . GLN A 1 136 ? 17.594 -24.656 -6.082 1 89.12 136 GLN A CA 1
ATOM 1052 C C . GLN A 1 136 ? 16.672 -25.172 -4.98 1 89.12 136 GLN A C 1
ATOM 1054 O O . GLN A 1 136 ? 17.094 -25.906 -4.094 1 89.12 136 GLN A O 1
ATOM 1059 N N . GLN A 1 137 ? 15.453 -24.828 -5.043 1 83.31 137 GLN A N 1
ATOM 1060 C CA . GLN A 1 137 ? 14.484 -25.266 -4.051 1 83.31 137 GLN A CA 1
ATOM 1061 C C . GLN A 1 137 ? 14.234 -26.766 -4.152 1 83.31 137 GLN A C 1
ATOM 1063 O O . GLN A 1 137 ? 14.078 -27.453 -3.137 1 83.31 137 GLN A O 1
ATOM 1068 N N . GLN A 1 138 ? 14.18 -27.281 -5.352 1 86 138 GLN A N 1
ATOM 1069 C CA . GLN A 1 138 ? 13.977 -28.719 -5.562 1 86 138 GLN A CA 1
ATOM 1070 C C . GLN A 1 138 ? 15.164 -29.516 -5.035 1 86 138 GLN A C 1
ATOM 1072 O O . GLN A 1 138 ? 14.992 -30.594 -4.461 1 86 138 GLN A O 1
ATOM 1077 N N . ALA A 1 139 ? 16.312 -28.984 -5.324 1 85.31 139 ALA A N 1
ATOM 1078 C CA . ALA A 1 139 ? 17.516 -29.656 -4.863 1 85.31 139 ALA A CA 1
ATOM 1079 C C . ALA A 1 139 ? 17.578 -29.688 -3.338 1 85.31 139 ALA A C 1
ATOM 1081 O O . ALA A 1 139 ? 17.953 -30.703 -2.742 1 85.31 139 ALA A O 1
ATOM 1082 N N . ALA A 1 140 ? 17.219 -28.578 -2.725 1 79.06 140 ALA A N 1
ATOM 1083 C CA . ALA A 1 140 ? 17.25 -28.5 -1.268 1 79.06 140 ALA A CA 1
ATOM 1084 C C . ALA A 1 140 ? 16.203 -29.422 -0.651 1 79.06 140 ALA A C 1
ATOM 1086 O O . ALA A 1 140 ? 16.438 -30.031 0.391 1 79.06 140 ALA A O 1
ATOM 1087 N N . ALA A 1 141 ? 15.062 -29.562 -1.28 1 74.94 141 ALA A N 1
ATOM 1088 C CA . ALA A 1 141 ? 13.992 -30.438 -0.79 1 74.94 141 ALA A CA 1
ATOM 1089 C C . ALA A 1 141 ? 14.359 -31.906 -0.936 1 74.94 141 ALA A C 1
ATOM 1091 O O . ALA A 1 141 ? 14.047 -32.719 -0.064 1 74.94 141 ALA A O 1
ATOM 1092 N N . ALA A 1 142 ? 14.984 -32.188 -2.008 1 74.38 142 ALA A N 1
ATOM 1093 C CA . ALA A 1 142 ? 15.414 -33.562 -2.234 1 74.38 142 ALA A CA 1
ATOM 1094 C C . ALA A 1 142 ? 16.5 -33.969 -1.243 1 74.38 142 ALA A C 1
ATOM 1096 O O . ALA A 1 142 ? 16.516 -35.094 -0.744 1 74.38 142 ALA A O 1
ATOM 1097 N N . GLU A 1 143 ? 17.422 -33.031 -0.999 1 70.56 143 GLU A N 1
ATOM 1098 C CA . GLU A 1 143 ? 18.469 -33.281 -0.032 1 70.56 143 GLU A CA 1
ATOM 1099 C C . GLU A 1 143 ? 17.906 -33.406 1.382 1 70.56 143 GLU A C 1
ATOM 1101 O O . GLU A 1 143 ? 18.375 -34.25 2.166 1 70.56 143 GLU A O 1
ATOM 1106 N N . ALA A 1 144 ? 16.984 -32.625 1.654 1 65.44 144 ALA A N 1
ATOM 1107 C CA . ALA A 1 144 ? 16.391 -32.688 2.982 1 65.44 144 ALA A 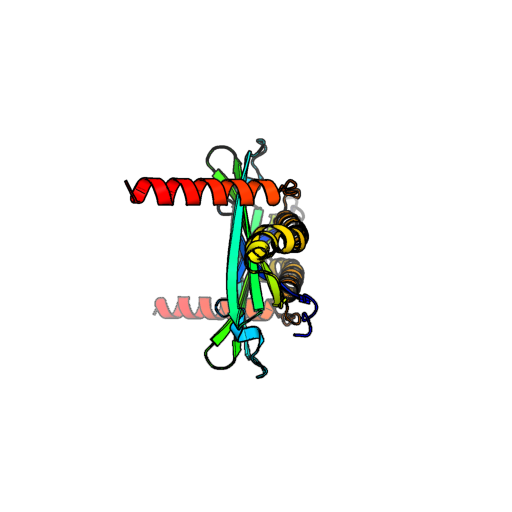CA 1
ATOM 1108 C C . ALA A 1 144 ? 15.594 -33.969 3.166 1 65.44 144 ALA A C 1
ATOM 1110 O O . ALA A 1 144 ? 15.539 -34.5 4.266 1 65.44 144 ALA A O 1
ATOM 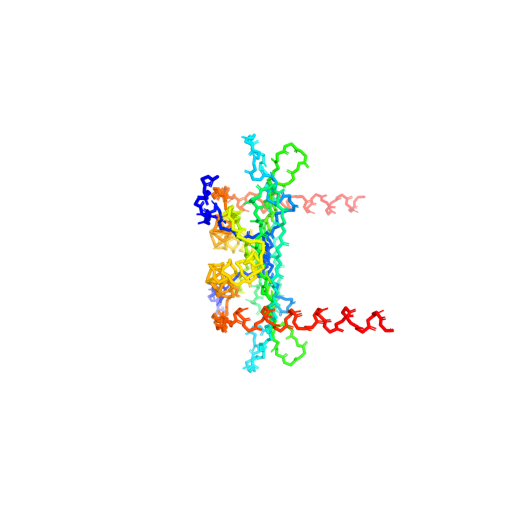1111 N N . ALA A 1 145 ? 14.93 -34.406 2.182 1 66.56 145 ALA A N 1
ATOM 1112 C CA . ALA A 1 145 ? 14.18 -35.656 2.225 1 66.56 145 ALA A CA 1
ATOM 1113 C C . ALA A 1 145 ? 15.109 -36.844 2.354 1 66.56 145 ALA A C 1
ATOM 1115 O O . ALA A 1 145 ? 14.781 -37.844 3.018 1 66.56 145 ALA A O 1
ATOM 1116 N N . THR A 1 146 ? 16.203 -36.688 1.866 1 65.88 146 THR A N 1
ATOM 1117 C CA . THR A 1 146 ? 17.172 -37.781 1.993 1 65.88 146 THR A CA 1
ATOM 1118 C C . THR A 1 146 ? 17.859 -37.719 3.354 1 65.88 146 THR A C 1
ATOM 1120 O O . THR A 1 146 ? 18.25 -38.781 3.895 1 65.88 146 THR A O 1
ATOM 1123 N N . SER A 1 147 ? 18.031 -36.469 3.828 1 67.62 147 SER A N 1
ATOM 1124 C CA . SER A 1 147 ? 18.703 -36.375 5.117 1 67.62 147 SER A CA 1
ATOM 1125 C C . SER A 1 147 ? 17.812 -36.875 6.25 1 67.62 147 SER A C 1
ATOM 1127 O O . SER A 1 147 ? 18.297 -37.406 7.246 1 67.62 147 SER A O 1
ATOM 1129 N N . THR A 1 148 ? 16.562 -36.594 6.188 1 56.94 148 THR A N 1
ATOM 1130 C CA . THR A 1 148 ? 15.68 -37.094 7.242 1 56.94 148 THR A CA 1
ATOM 1131 C C . THR A 1 148 ? 15.469 -38.594 7.105 1 56.94 148 THR A C 1
ATOM 1133 O O . THR A 1 148 ? 14.992 -39.25 8.039 1 56.94 148 THR A O 1
ATOM 1136 N N . ALA A 1 149 ? 15.609 -39.156 5.992 1 56.69 149 ALA A N 1
ATOM 1137 C CA . ALA A 1 149 ? 15.461 -40.594 5.859 1 56.69 149 ALA A CA 1
ATOM 1138 C C . ALA A 1 149 ? 16.719 -41.312 6.34 1 56.69 149 ALA A C 1
ATOM 1140 O O . ALA A 1 149 ? 16.703 -42.531 6.508 1 56.69 149 ALA A O 1
ATOM 1141 N N . GLN A 1 150 ? 17.766 -40.594 6.621 1 44.28 150 GLN A N 1
ATOM 1142 C CA . GLN A 1 150 ? 18.891 -41.25 7.277 1 44.28 150 GLN A CA 1
ATOM 1143 C C . GLN A 1 150 ? 18.859 -41 8.781 1 44.28 150 GLN A C 1
ATOM 1145 O O . GLN A 1 150 ? 18.516 -39.938 9.242 1 44.28 150 GLN A O 1
ATOM 1150 N N . MET B 1 1 ? 7.387 48.031 14.781 1 46.47 1 MET B N 1
ATOM 1151 C CA . MET B 1 1 ? 7.98 46.688 14.734 1 46.47 1 MET B CA 1
ATOM 1152 C C . MET B 1 1 ? 7.598 45.969 13.453 1 46.47 1 MET B C 1
ATOM 1154 O O . MET B 1 1 ? 6.438 46 13.039 1 46.47 1 MET B O 1
ATOM 1158 N N . ALA B 1 2 ? 8.258 45.844 12.492 1 53.88 2 ALA B N 1
ATOM 1159 C CA . ALA B 1 2 ? 7.934 45.469 11.117 1 53.88 2 ALA B CA 1
ATOM 1160 C C . ALA B 1 2 ? 7.105 44.188 11.078 1 53.88 2 ALA B C 1
ATOM 1162 O O . ALA B 1 2 ? 7.512 43.156 11.633 1 53.88 2 ALA B O 1
ATOM 1163 N N . GLU B 1 3 ? 5.867 44.031 10.898 1 63.84 3 GLU B N 1
ATOM 1164 C CA . GLU B 1 3 ? 4.941 42.875 10.922 1 63.84 3 GLU B CA 1
ATOM 1165 C C . GLU B 1 3 ? 5.367 41.812 9.938 1 63.84 3 GLU B C 1
ATOM 1167 O O . GLU B 1 3 ? 5.5 42.062 8.734 1 63.84 3 GLU B O 1
ATOM 1172 N N . GLU B 1 4 ? 6.199 40.875 10.352 1 80.81 4 GLU B N 1
ATOM 1173 C CA . GLU B 1 4 ? 6.711 39.875 9.445 1 80.81 4 GLU B CA 1
ATOM 1174 C C . GLU B 1 4 ? 5.59 39.219 8.641 1 80.81 4 GLU B C 1
ATOM 1176 O O . GLU B 1 4 ? 4.469 39.062 9.133 1 80.81 4 GLU B O 1
ATOM 1181 N N . THR B 1 5 ? 5.645 39.188 7.371 1 92.12 5 THR B N 1
ATOM 1182 C CA . THR B 1 5 ? 4.695 38.625 6.418 1 92.12 5 THR B CA 1
ATOM 1183 C C . THR B 1 5 ? 4.453 37.156 6.711 1 92.12 5 THR B C 1
ATOM 1185 O O . THR B 1 5 ? 5.402 36.375 6.914 1 92.12 5 THR B O 1
ATOM 1188 N N . PRO B 1 6 ? 3.148 36.75 6.895 1 94.25 6 PRO B N 1
ATOM 1189 C CA . PRO B 1 6 ? 2.836 35.344 7.121 1 94.25 6 PRO B CA 1
ATOM 1190 C C . PRO B 1 6 ? 3.422 34.406 6.047 1 94.25 6 PRO B C 1
ATOM 1192 O O . PRO B 1 6 ? 3.477 34.781 4.875 1 94.25 6 PRO B O 1
ATOM 1195 N N . VAL B 1 7 ? 3.912 33.281 6.535 1 96.62 7 VAL B N 1
ATOM 1196 C CA . VAL B 1 7 ? 4.48 32.281 5.641 1 96.62 7 VAL B CA 1
ATOM 1197 C C . VAL B 1 7 ? 3.678 30.984 5.734 1 96.62 7 VAL B C 1
ATOM 1199 O O . VAL B 1 7 ? 3.41 30.484 6.836 1 96.62 7 VAL B O 1
ATOM 1202 N N . PHE B 1 8 ? 3.17 30.484 4.633 1 97.38 8 PHE B N 1
ATOM 1203 C CA . PHE B 1 8 ? 2.543 29.172 4.488 1 97.38 8 PHE B CA 1
ATOM 1204 C C . PHE B 1 8 ? 3.055 28.469 3.24 1 97.38 8 PHE B C 1
ATOM 1206 O O . PHE B 1 8 ? 2.695 28.828 2.119 1 97.38 8 PHE B O 1
ATOM 1213 N N . GLN B 1 9 ? 3.91 27.453 3.451 1 97.94 9 GLN B N 1
ATOM 1214 C CA . GLN B 1 9 ? 4.551 26.766 2.334 1 97.94 9 GLN B CA 1
ATOM 1215 C C . GLN B 1 9 ? 4.496 25.25 2.52 1 97.94 9 GLN B C 1
ATOM 1217 O O . GLN B 1 9 ? 4.723 24.734 3.621 1 97.94 9 GLN B O 1
ATOM 1222 N N . ILE B 1 10 ? 4.211 24.562 1.448 1 98.19 10 ILE B N 1
ATOM 1223 C CA . ILE B 1 10 ? 4.273 23.109 1.438 1 98.19 10 ILE B CA 1
ATOM 1224 C C . ILE B 1 10 ? 5.707 22.656 1.178 1 98.19 10 ILE B C 1
ATOM 1226 O O . ILE B 1 10 ? 6.305 23.016 0.16 1 98.19 10 ILE B O 1
ATOM 1230 N N . GLN B 1 11 ? 6.203 21.938 2.051 1 96.69 11 GLN B N 1
ATOM 1231 C CA . GLN B 1 11 ? 7.566 21.438 1.896 1 96.69 11 GLN B CA 1
ATOM 1232 C C . GLN B 1 11 ? 7.582 20.094 1.184 1 96.69 11 GLN B C 1
ATOM 1234 O O . GLN B 1 11 ? 8.398 19.859 0.289 1 96.69 11 GLN B O 1
ATOM 1239 N N . ARG B 1 12 ? 6.637 19.25 1.659 1 96.75 12 ARG B N 1
ATOM 1240 C CA . ARG B 1 12 ? 6.574 17.906 1.101 1 96.75 12 ARG B CA 1
ATOM 1241 C C . ARG B 1 12 ? 5.191 17.297 1.302 1 96.75 12 ARG B C 1
ATOM 1243 O O . ARG B 1 12 ? 4.512 17.594 2.283 1 96.75 12 ARG B O 1
ATOM 1250 N N . VAL B 1 13 ? 4.75 16.516 0.367 1 98.31 13 VAL B N 1
ATOM 1251 C CA . VAL B 1 13 ? 3.566 15.664 0.482 1 98.31 13 VAL B CA 1
ATOM 1252 C C . VAL B 1 13 ? 3.922 14.227 0.11 1 98.31 13 VAL B C 1
ATOM 1254 O O . VAL B 1 13 ? 4.535 13.984 -0.931 1 98.31 13 VAL B O 1
ATOM 1257 N N . TYR B 1 14 ? 3.588 13.266 0.981 1 98.56 14 TYR B N 1
ATOM 1258 C CA . TYR B 1 14 ? 4.008 11.891 0.724 1 98.56 14 TYR B CA 1
ATOM 1259 C C . TYR B 1 14 ? 3.088 10.898 1.429 1 98.56 14 TYR B C 1
ATOM 1261 O O . TYR B 1 14 ? 2.418 11.25 2.402 1 98.56 14 TYR B O 1
ATOM 1269 N N . LEU B 1 15 ? 3.031 9.695 0.892 1 98.81 15 LEU B N 1
ATOM 1270 C CA . LEU B 1 15 ? 2.32 8.586 1.521 1 98.81 15 LEU B CA 1
ATOM 1271 C C . LEU B 1 15 ? 3.137 7.996 2.666 1 98.81 15 LEU B C 1
ATOM 1273 O O . LEU B 1 15 ? 4.137 7.316 2.436 1 98.81 15 LEU B O 1
ATOM 1277 N N . LYS B 1 16 ? 2.711 8.195 3.855 1 98.62 16 LYS B N 1
ATOM 1278 C CA . LYS B 1 16 ? 3.502 7.863 5.039 1 98.62 16 LYS B CA 1
ATOM 1279 C C . LYS B 1 16 ? 3.307 6.406 5.441 1 98.62 16 LYS B C 1
ATOM 1281 O O . LYS B 1 16 ? 4.223 5.777 5.977 1 98.62 16 LYS B O 1
ATOM 1286 N N . ASP B 1 17 ? 2.125 5.852 5.258 1 98.88 17 ASP B N 1
ATOM 1287 C CA . ASP B 1 17 ? 1.732 4.484 5.59 1 98.88 17 ASP B CA 1
ATOM 1288 C C . ASP B 1 17 ? 0.671 3.967 4.621 1 98.88 17 ASP B C 1
ATOM 1290 O O . ASP B 1 17 ? -0.185 4.727 4.168 1 98.88 17 ASP B O 1
ATOM 1294 N N . LEU B 1 18 ? 0.735 2.697 4.359 1 98.94 18 LEU B N 1
ATOM 1295 C CA . LEU B 1 18 ? -0.251 2.057 3.496 1 98.94 18 LEU B CA 1
ATOM 1296 C C . LEU B 1 18 ? -0.382 0.574 3.828 1 98.94 18 LEU B C 1
ATOM 1298 O O . LEU B 1 18 ? 0.623 -0.116 4.016 1 98.94 18 LEU B O 1
ATOM 1302 N N . SER B 1 19 ? -1.564 0.125 3.953 1 98.94 19 SER B N 1
ATOM 1303 C CA . SER B 1 19 ? -1.856 -1.288 4.172 1 98.94 19 SER B CA 1
ATOM 1304 C C . SER B 1 19 ? -3.023 -1.751 3.309 1 98.94 19 SER B C 1
ATOM 1306 O O . SER B 1 19 ? -4.074 -1.104 3.273 1 98.94 19 SER B O 1
ATOM 1308 N N . LEU B 1 20 ? -2.865 -2.777 2.584 1 98.94 20 LEU B N 1
ATOM 1309 C CA . LEU B 1 20 ? -3.893 -3.52 1.861 1 98.94 20 LEU B CA 1
ATOM 1310 C C . LEU B 1 20 ? -3.928 -4.977 2.314 1 98.94 20 LEU B C 1
ATOM 1312 O O . LEU B 1 20 ? -2.898 -5.656 2.32 1 98.94 20 LEU B O 1
ATOM 1316 N N . GLU B 1 21 ? -5.008 -5.387 2.678 1 98.81 21 GLU B N 1
ATOM 1317 C CA . GLU B 1 21 ? -5.188 -6.781 3.072 1 98.81 21 GLU B CA 1
ATOM 1318 C C . GLU B 1 21 ? -6.43 -7.383 2.418 1 98.81 21 GLU B C 1
ATOM 1320 O O . GLU B 1 21 ? -7.484 -6.75 2.371 1 98.81 21 GLU B O 1
ATOM 1325 N N . GLN B 1 22 ? -6.312 -8.562 1.9 1 98.19 22 GLN B N 1
ATOM 1326 C CA . GLN B 1 22 ? -7.398 -9.383 1.386 1 98.19 22 GLN B CA 1
ATOM 1327 C C . GLN B 1 22 ? -7.418 -10.75 2.061 1 98.19 22 GLN B C 1
ATOM 1329 O O . GLN B 1 22 ? -7.07 -11.758 1.442 1 98.19 22 GLN B O 1
ATOM 1334 N N . PRO B 1 23 ? -7.898 -10.797 3.23 1 97.94 23 PRO B N 1
ATOM 1335 C CA . PRO B 1 23 ? -7.727 -12.008 4.039 1 97.94 23 PRO B CA 1
ATOM 1336 C C . PRO B 1 23 ? -8.5 -13.203 3.486 1 97.94 23 PRO B C 1
ATOM 1338 O O . PRO B 1 23 ? -8.188 -14.352 3.807 1 97.94 23 PRO B O 1
ATOM 1341 N N . ASN B 1 24 ? -9.469 -13.039 2.682 1 97.12 24 ASN B N 1
ATOM 1342 C CA . ASN B 1 24 ? -10.312 -14.133 2.215 1 97.12 24 ASN B CA 1
ATOM 1343 C C . ASN B 1 24 ? -10.133 -14.383 0.72 1 97.12 24 ASN B C 1
ATOM 1345 O O . ASN B 1 24 ? -10.961 -15.047 0.094 1 97.12 24 ASN B O 1
ATOM 1349 N N . SER B 1 25 ? -9.164 -13.742 0.164 1 95.75 25 SER B N 1
ATOM 1350 C CA . SER B 1 25 ? -8.844 -14.008 -1.235 1 95.75 25 SER B CA 1
ATOM 1351 C C . SER B 1 25 ? -8.086 -15.32 -1.393 1 95.75 25 SER B C 1
ATOM 1353 O O . SER B 1 25 ? -7.273 -15.68 -0.538 1 95.75 25 SER B O 1
ATOM 1355 N N . PRO B 1 26 ? -8.32 -16.156 -2.35 1 95.12 26 PRO B N 1
ATOM 1356 C CA . PRO B 1 26 ? -9.094 -15.812 -3.545 1 95.12 26 PRO B CA 1
ATOM 1357 C C . PRO B 1 26 ? -10.555 -16.234 -3.443 1 95.12 26 PRO B C 1
ATOM 1359 O O . PRO B 1 26 ? -11.359 -15.914 -4.328 1 95.12 26 PRO B O 1
ATOM 1362 N N . ALA B 1 27 ? -10.945 -16.906 -2.387 1 92.5 27 ALA B N 1
ATOM 1363 C CA . ALA B 1 27 ? -12.289 -17.469 -2.293 1 92.5 27 ALA B CA 1
ATOM 1364 C C . ALA B 1 27 ? -13.352 -16.391 -2.377 1 92.5 27 ALA B C 1
ATOM 1366 O O . ALA B 1 27 ? -14.406 -16.578 -2.986 1 92.5 27 ALA B O 1
ATOM 1367 N N . ILE B 1 28 ? -13.109 -15.297 -1.781 1 92.38 28 ILE B N 1
ATOM 1368 C CA . ILE B 1 28 ? -14.078 -14.211 -1.681 1 92.38 28 ILE B CA 1
ATOM 1369 C C . ILE B 1 28 ? -14.344 -13.625 -3.066 1 92.38 28 ILE B C 1
ATOM 1371 O O . ILE B 1 28 ? -15.359 -12.961 -3.281 1 92.38 28 ILE B O 1
ATOM 1375 N N . LEU B 1 29 ? -13.406 -13.758 -3.969 1 87.69 29 LEU B N 1
ATOM 1376 C CA . LEU B 1 29 ? -13.523 -13.219 -5.316 1 87.69 29 LEU B CA 1
ATOM 1377 C C . LEU B 1 29 ? -14.633 -13.922 -6.09 1 87.69 29 LEU B C 1
ATOM 1379 O O . LEU B 1 29 ? -15.086 -13.422 -7.129 1 87.69 29 LEU B O 1
ATOM 1383 N N . LEU B 1 30 ? -15.094 -15.047 -5.609 1 85.88 30 LEU B N 1
ATOM 1384 C CA . LEU B 1 30 ? -16.156 -15.82 -6.258 1 85.88 30 LEU B CA 1
ATOM 1385 C C . LEU B 1 30 ? -17.531 -15.359 -5.781 1 85.88 30 LEU B C 1
ATOM 1387 O O . LEU B 1 30 ? -18.547 -15.68 -6.406 1 85.88 30 LEU B O 1
ATOM 1391 N N . GLU B 1 31 ? -17.516 -14.656 -4.699 1 87.62 31 GLU B N 1
ATOM 1392 C CA . GLU B 1 31 ? -18.781 -14.188 -4.137 1 87.62 31 GLU B CA 1
ATOM 1393 C C . GLU B 1 31 ? -19.375 -13.062 -4.98 1 87.62 31 GLU B C 1
ATOM 1395 O O . GLU B 1 31 ? -18.656 -12.172 -5.43 1 87.62 31 GLU B O 1
ATOM 1400 N N . GLN B 1 32 ? -20.625 -13.086 -5.238 1 87.19 32 GLN B N 1
ATOM 1401 C CA . GLN B 1 32 ? -21.281 -12.141 -6.145 1 87.19 32 GLN B CA 1
ATOM 1402 C C . GLN B 1 32 ? -22.172 -11.18 -5.375 1 87.19 32 GLN B C 1
ATOM 1404 O O . GLN B 1 32 ? -22.688 -10.211 -5.945 1 87.19 32 GLN B O 1
ATOM 1409 N N . GLU B 1 33 ? -22.297 -11.352 -4.141 1 93 33 GLU B N 1
ATOM 1410 C CA . GLU B 1 33 ? -23.125 -10.445 -3.352 1 93 33 GLU B CA 1
ATOM 1411 C C . GLU B 1 33 ? -22.531 -9.047 -3.305 1 93 33 GLU B C 1
ATOM 1413 O O . GLU B 1 33 ? -21.312 -8.883 -3.398 1 93 33 GLU B O 1
ATOM 1418 N N . GLN B 1 34 ? -23.391 -8.086 -3.209 1 93.19 34 GLN B N 1
ATOM 1419 C CA . GLN B 1 34 ? -22.953 -6.699 -3.145 1 93.19 34 GLN B CA 1
ATOM 1420 C C . GLN B 1 34 ? -22.188 -6.422 -1.85 1 93.19 34 GLN B C 1
ATOM 1422 O O . GLN B 1 34 ? -22.719 -6.645 -0.756 1 93.19 34 GLN B O 1
ATOM 1427 N N . PRO B 1 35 ? -21.094 -6.004 -1.921 1 95.25 35 PRO B N 1
ATOM 1428 C CA . PRO B 1 35 ? -20.344 -5.727 -0.694 1 95.25 35 PRO B CA 1
ATOM 1429 C C . PRO B 1 35 ? -20.766 -4.43 -0.017 1 95.25 35 PRO B C 1
ATOM 1431 O O . PRO B 1 35 ? -21.344 -3.553 -0.667 1 95.25 35 PRO B O 1
ATOM 1434 N N . SER B 1 36 ? -20.516 -4.352 1.248 1 97.19 36 SER B N 1
ATOM 1435 C CA . SER B 1 36 ? -20.656 -3.125 2.023 1 97.19 36 SER B CA 1
ATOM 1436 C C . SER B 1 36 ? -19.312 -2.459 2.268 1 97.19 36 SER B C 1
ATOM 1438 O O . SER B 1 36 ? -18.312 -3.139 2.496 1 97.19 36 SER B O 1
ATOM 1440 N N . VAL B 1 37 ? -19.328 -1.154 2.207 1 97.25 37 VAL B N 1
ATOM 1441 C CA . VAL B 1 37 ? -18.094 -0.394 2.375 1 97.25 37 VAL B CA 1
ATOM 1442 C C . VAL B 1 37 ? -18.219 0.521 3.592 1 97.25 37 VAL B C 1
ATOM 1444 O O . VAL B 1 37 ? -19.188 1.261 3.727 1 97.25 37 VAL B O 1
ATOM 1447 N N . ASP B 1 38 ? -17.266 0.418 4.473 1 98 38 ASP B N 1
ATOM 1448 C CA . ASP B 1 38 ? -17.141 1.309 5.621 1 98 38 ASP B CA 1
ATOM 1449 C C . ASP B 1 38 ? -15.859 2.139 5.523 1 98 38 ASP B C 1
ATOM 1451 O O . ASP B 1 38 ? -14.781 1.604 5.227 1 98 38 ASP B O 1
ATOM 1455 N N . ILE B 1 39 ? -16.016 3.414 5.781 1 97.81 39 ILE B N 1
ATOM 1456 C CA . ILE B 1 39 ? -14.875 4.324 5.648 1 97.81 39 ILE B CA 1
ATOM 1457 C C . ILE B 1 39 ? -14.711 5.129 6.934 1 97.81 39 ILE B C 1
ATOM 1459 O O . ILE B 1 39 ? -15.68 5.672 7.465 1 97.81 39 ILE B O 1
ATOM 1463 N N . GLN B 1 40 ? -13.547 5.129 7.441 1 97.38 40 GLN B N 1
ATOM 1464 C CA . GLN B 1 40 ? -13.18 5.957 8.586 1 97.38 40 GLN B CA 1
ATOM 1465 C C . GLN B 1 40 ? -12.047 6.918 8.227 1 97.38 40 GLN B C 1
ATOM 1467 O O . GLN B 1 40 ? -11.109 6.543 7.516 1 97.38 40 GLN B O 1
ATOM 1472 N N . LEU B 1 41 ? -12.141 8.07 8.844 1 96.31 41 LEU B N 1
ATOM 1473 C CA . LEU B 1 41 ? -11.133 9.086 8.578 1 96.31 41 LEU B CA 1
ATOM 1474 C C . LEU B 1 41 ? -10.547 9.617 9.883 1 96.31 41 LEU B C 1
ATOM 1476 O O . LEU B 1 41 ? -11.195 9.562 10.93 1 96.31 41 LEU B O 1
ATOM 1480 N N . GLY B 1 42 ? -9.32 10.086 9.766 1 95.62 42 GLY B N 1
ATOM 1481 C CA . GLY B 1 42 ? -8.641 10.75 10.867 1 95.62 42 GLY B CA 1
ATOM 1482 C C . GLY B 1 42 ? -7.645 11.797 10.414 1 95.62 42 GLY B C 1
ATOM 1483 O O . GLY B 1 42 ? -7.121 11.727 9.297 1 95.62 42 GLY B O 1
ATOM 1484 N N . VAL B 1 43 ? -7.484 12.789 11.25 1 96 43 VAL B N 1
ATOM 1485 C CA . VAL B 1 43 ? -6.504 13.844 11 1 96 43 VAL B CA 1
ATOM 1486 C C . VAL B 1 43 ? -5.578 13.977 12.211 1 96 43 VAL B C 1
ATOM 1488 O O . VAL B 1 43 ? -6.031 13.945 13.352 1 96 43 VAL B O 1
ATOM 1491 N N . GLU B 1 44 ? -4.371 14.094 11.914 1 96.06 44 GLU B N 1
ATOM 1492 C CA . GLU B 1 44 ? -3.387 14.336 12.969 1 96.06 44 GLU B CA 1
ATOM 1493 C C . GLU B 1 44 ? -2.365 15.383 12.531 1 96.06 44 GLU B C 1
ATOM 1495 O O . GLU B 1 44 ? -2.07 15.516 11.344 1 96.06 44 GLU B O 1
ATOM 1500 N N . ALA B 1 45 ? -1.926 16.062 13.508 1 96.19 45 ALA B N 1
ATOM 1501 C CA . ALA B 1 45 ? -0.883 17.062 13.289 1 96.19 45 ALA B CA 1
ATOM 1502 C C . ALA B 1 45 ? 0.232 16.922 14.328 1 96.19 45 ALA B C 1
ATOM 1504 O O . ALA B 1 45 ? -0.032 16.672 15.5 1 96.19 45 ALA B O 1
ATOM 1505 N N . THR B 1 46 ? 1.41 17.062 13.852 1 95.94 46 THR B N 1
ATOM 1506 C CA . THR B 1 46 ? 2.574 16.938 14.727 1 95.94 46 THR B CA 1
ATOM 1507 C C . THR B 1 46 ? 3.586 18.047 14.438 1 95.94 46 THR B C 1
ATOM 1509 O O . THR B 1 46 ? 4.02 18.219 13.297 1 95.94 46 THR B O 1
ATOM 1512 N N . PRO B 1 47 ? 3.922 18.797 15.5 1 95.69 47 PRO B N 1
ATOM 1513 C CA . PRO B 1 47 ? 5.027 19.734 15.297 1 95.69 47 PRO B CA 1
ATOM 1514 C C . PRO B 1 47 ? 6.367 19.031 15.078 1 95.69 47 PRO B C 1
ATOM 1516 O O . PRO B 1 47 ? 6.652 18.031 15.734 1 95.69 47 PRO B O 1
ATOM 1519 N N . VAL B 1 48 ? 7.148 19.469 14.195 1 94.44 48 VAL B N 1
ATOM 1520 C CA . VAL B 1 48 ? 8.461 18.922 13.898 1 94.44 48 VAL B CA 1
ATOM 1521 C C . VAL B 1 48 ? 9.547 19.812 14.492 1 94.44 48 VAL B C 1
ATOM 1523 O O . VAL B 1 48 ? 10.25 19.406 15.422 1 94.44 48 VAL B O 1
ATOM 1526 N N . VAL B 1 49 ? 9.734 21 14.062 1 93 49 VAL B N 1
ATOM 1527 C CA . VAL B 1 49 ? 10.531 22.094 14.625 1 93 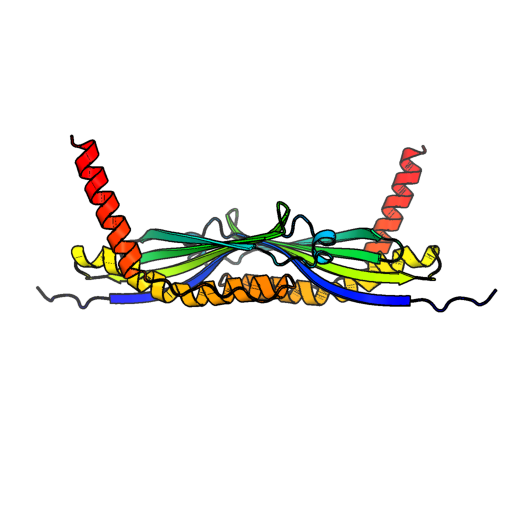49 VAL B CA 1
ATOM 1528 C C . VAL B 1 49 ? 9.75 23.406 14.539 1 93 49 VAL B C 1
ATOM 1530 O O . VAL B 1 49 ? 8.633 23.438 14.016 1 93 49 VAL B O 1
ATOM 1533 N N . GLU B 1 50 ? 10.234 24.391 15.078 1 93.75 50 GLU B N 1
ATOM 1534 C CA . GLU B 1 50 ? 9.508 25.656 15.086 1 93.75 50 GLU B CA 1
ATOM 1535 C C . GLU B 1 50 ? 9.109 26.078 13.68 1 93.75 50 GLU B C 1
ATOM 1537 O O . GLU B 1 50 ? 9.961 26.156 12.789 1 93.75 50 GLU B O 1
ATOM 1542 N N . GLY B 1 51 ? 7.84 26.234 13.469 1 95.56 51 GLY B N 1
ATOM 1543 C CA . GLY B 1 51 ? 7.332 26.719 12.195 1 95.56 51 GLY B CA 1
ATOM 1544 C C . GLY B 1 51 ? 7.102 25.609 11.188 1 95.56 51 GLY B C 1
ATOM 1545 O O . GLY B 1 51 ? 6.609 25.859 10.086 1 95.56 51 GLY B O 1
ATOM 1546 N N . ILE B 1 52 ? 7.512 24.391 11.562 1 97.06 52 ILE B N 1
ATOM 1547 C CA . ILE B 1 52 ? 7.348 23.25 10.648 1 97.06 52 ILE B CA 1
ATOM 1548 C C . ILE B 1 52 ? 6.434 22.219 11.289 1 97.06 52 ILE B C 1
ATOM 1550 O O . ILE B 1 52 ? 6.629 21.828 12.438 1 97.06 52 ILE B O 1
ATOM 1554 N N . PHE B 1 53 ? 5.426 21.781 10.508 1 98.06 53 PHE B N 1
ATOM 1555 C CA . PHE B 1 53 ? 4.434 20.844 11.008 1 98.06 53 PHE B CA 1
ATOM 1556 C C . PHE B 1 53 ? 4.227 19.703 10.008 1 98.06 53 PHE B C 1
ATOM 1558 O O . PHE B 1 53 ? 4.215 19.922 8.797 1 98.06 53 PHE B O 1
ATOM 1565 N N . GLU B 1 54 ? 4.082 18.562 10.594 1 98.44 54 GLU B N 1
ATOM 1566 C CA . GLU B 1 54 ? 3.523 17.484 9.781 1 98.44 54 GLU B CA 1
ATOM 1567 C C . GLU B 1 54 ? 2.027 17.312 10.039 1 98.44 54 GLU B C 1
ATOM 1569 O O . GLU B 1 54 ? 1.594 17.219 11.188 1 98.44 54 GLU B O 1
ATOM 1574 N N . VAL B 1 55 ? 1.237 17.344 9.008 1 98.62 55 VAL B N 1
ATOM 1575 C CA . VAL B 1 55 ? -0.189 17.047 9.055 1 98.62 55 VAL B CA 1
ATOM 1576 C C . VAL B 1 55 ? -0.485 15.797 8.227 1 98.62 55 VAL B C 1
ATOM 1578 O O . VAL B 1 55 ? 0.022 15.648 7.117 1 98.62 55 VAL B O 1
ATOM 1581 N N . ALA B 1 56 ? -1.255 14.898 8.812 1 98.81 56 ALA B N 1
ATOM 1582 C CA . ALA B 1 56 ? -1.565 13.656 8.125 1 98.81 56 ALA B CA 1
ATOM 1583 C C . ALA B 1 56 ? -3.059 13.344 8.188 1 98.81 56 ALA B C 1
ATOM 1585 O O . ALA B 1 56 ? -3.705 13.586 9.211 1 98.81 56 ALA B O 1
ATOM 1586 N N . VAL B 1 57 ? -3.525 12.922 7.109 1 98.62 57 VAL B N 1
ATOM 1587 C CA . VAL B 1 57 ? -4.891 12.406 7.043 1 98.62 57 VAL B CA 1
ATOM 1588 C C . VAL B 1 57 ? -4.863 10.906 6.785 1 98.62 57 VAL B C 1
ATOM 1590 O O . VAL B 1 57 ? -4.152 10.43 5.895 1 98.62 57 VAL B O 1
ATOM 1593 N N . THR B 1 58 ? -5.625 10.172 7.59 1 98.75 58 THR B N 1
ATOM 1594 C CA . THR B 1 58 ? -5.699 8.727 7.461 1 98.75 58 THR B CA 1
ATOM 1595 C C . THR B 1 58 ? -7.098 8.289 7.027 1 98.75 58 THR B C 1
ATOM 1597 O O . THR B 1 58 ? -8.094 8.805 7.531 1 98.75 58 THR B O 1
ATOM 1600 N N . ALA B 1 59 ? -7.164 7.41 6.098 1 98.69 59 ALA B N 1
ATOM 1601 C CA . ALA B 1 59 ? -8.414 6.758 5.719 1 98.69 59 ALA B CA 1
ATOM 1602 C C . ALA B 1 59 ? -8.32 5.246 5.902 1 98.69 59 ALA B C 1
ATOM 1604 O O . ALA B 1 59 ? -7.301 4.637 5.582 1 98.69 59 ALA B O 1
ATOM 1605 N N . THR B 1 60 ? -9.344 4.688 6.488 1 98.81 60 THR B N 1
ATOM 1606 C CA . THR B 1 60 ? -9.523 3.242 6.559 1 98.81 60 THR B CA 1
ATOM 1607 C C . THR B 1 60 ? -10.781 2.82 5.801 1 98.81 60 THR B C 1
ATOM 1609 O O . THR B 1 60 ? -11.883 3.295 6.098 1 98.81 60 THR B O 1
ATOM 1612 N N . VAL B 1 61 ? -10.594 1.998 4.84 1 98.62 61 VAL B N 1
ATOM 1613 C CA . VAL B 1 61 ? -11.695 1.476 4.035 1 98.62 61 VAL B CA 1
ATOM 1614 C C . VAL B 1 61 ? -11.828 -0.028 4.262 1 98.62 61 VAL B C 1
ATOM 1616 O O . VAL B 1 61 ? -10.938 -0.801 3.912 1 98.62 61 VAL B O 1
ATOM 1619 N N . GLN B 1 62 ? -12.898 -0.408 4.812 1 98.62 62 GLN B N 1
ATOM 1620 C CA . GLN B 1 62 ? -13.195 -1.826 4.984 1 98.62 62 GLN B CA 1
ATOM 1621 C C . GLN B 1 62 ? -14.398 -2.242 4.141 1 98.62 62 GLN B C 1
ATOM 1623 O O . GLN B 1 62 ? -15.469 -1.631 4.227 1 98.62 62 GLN B O 1
ATOM 1628 N N . THR B 1 63 ? -14.234 -3.215 3.348 1 98 63 THR B N 1
ATOM 1629 C CA . THR B 1 63 ? -15.312 -3.77 2.529 1 98 63 THR B CA 1
ATOM 1630 C C . THR B 1 63 ? -15.609 -5.207 2.939 1 98 63 THR B C 1
ATOM 1632 O O . THR B 1 63 ? -14.695 -6.02 3.1 1 98 63 THR B O 1
ATOM 1635 N N . LYS B 1 64 ? -16.875 -5.504 3.084 1 97.62 64 LYS B N 1
ATOM 1636 C CA . LYS B 1 64 ? -17.281 -6.832 3.531 1 97.62 64 LYS B CA 1
ATOM 1637 C C . LYS B 1 64 ? -18.422 -7.371 2.682 1 97.62 64 LYS B C 1
ATOM 1639 O O . LYS B 1 64 ? -19.219 -6.598 2.133 1 97.62 64 LYS B O 1
ATOM 1644 N N . ILE B 1 65 ? -18.484 -8.625 2.49 1 96.56 65 ILE B N 1
ATOM 1645 C CA . ILE B 1 65 ? -19.656 -9.383 2.08 1 96.56 65 ILE B CA 1
ATOM 1646 C C . ILE B 1 65 ? -20.156 -10.234 3.242 1 96.56 65 ILE B C 1
ATOM 1648 O O . ILE B 1 65 ? -19.484 -11.172 3.67 1 96.56 65 ILE B O 1
ATOM 1652 N N . LYS B 1 66 ? -21.297 -9.828 3.758 1 92.62 66 LYS B N 1
ATOM 1653 C CA . LYS B 1 66 ? -21.781 -10.422 5 1 92.62 66 LYS B CA 1
ATOM 1654 C C . LYS B 1 66 ? -20.75 -10.258 6.121 1 92.62 66 LYS B C 1
ATOM 1656 O O . LYS B 1 66 ? -20.375 -9.133 6.473 1 92.62 66 LYS B O 1
ATOM 1661 N N . ASP B 1 67 ? -20.141 -11.297 6.641 1 94.5 67 ASP B N 1
ATOM 1662 C CA . ASP B 1 67 ? -19.203 -11.195 7.758 1 94.5 67 ASP B CA 1
ATOM 1663 C C . ASP B 1 67 ? -17.76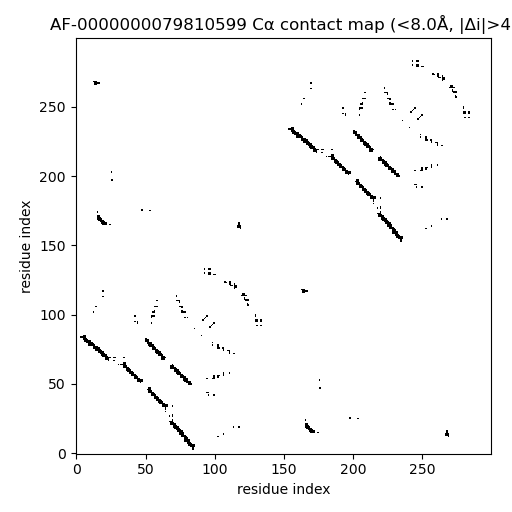6 -11.391 7.293 1 94.5 67 ASP B C 1
ATOM 1665 O O . ASP B 1 67 ? -16.828 -11.344 8.102 1 94.5 67 ASP B O 1
ATOM 1669 N N . LYS B 1 68 ? -17.609 -11.461 6.004 1 96.25 68 LYS B N 1
ATOM 1670 C CA . LYS B 1 68 ? -16.266 -11.719 5.488 1 96.25 68 LYS B CA 1
ATOM 1671 C C . LYS B 1 68 ? -15.656 -10.453 4.879 1 96.25 68 LYS B C 1
ATOM 1673 O O . LYS B 1 68 ? -16.281 -9.797 4.055 1 96.25 68 LYS B O 1
ATOM 1678 N N . THR B 1 69 ? -14.539 -10.211 5.234 1 98.25 69 THR B N 1
ATOM 1679 C CA . THR B 1 69 ? -13.836 -9.055 4.684 1 98.25 69 THR B CA 1
ATOM 1680 C C . THR B 1 69 ? -13.383 -9.328 3.254 1 98.25 69 THR B C 1
ATOM 1682 O O . THR B 1 69 ? -12.734 -10.344 2.982 1 98.25 69 THR B O 1
ATOM 1685 N N . VAL B 1 70 ? -13.773 -8.492 2.391 1 97.69 70 VAL B N 1
ATOM 1686 C CA . VAL B 1 70 ? -13.273 -8.547 1.019 1 97.69 70 VAL B CA 1
ATOM 1687 C C . VAL B 1 70 ? -11.875 -7.945 0.952 1 97.69 70 VAL B C 1
ATOM 1689 O O . VAL B 1 70 ? -10.922 -8.625 0.55 1 97.69 70 VAL B O 1
ATOM 1692 N N . PHE B 1 71 ? -11.75 -6.707 1.465 1 98.56 71 PHE B N 1
ATOM 1693 C CA . PHE B 1 71 ? -10.445 -6.086 1.624 1 98.56 71 PHE B CA 1
ATOM 1694 C C . PHE B 1 71 ? -10.477 -5.035 2.727 1 98.56 71 PHE B C 1
ATOM 1696 O O . PHE B 1 71 ? -11.547 -4.574 3.123 1 98.56 71 PHE B O 1
ATOM 1703 N N . LEU B 1 72 ? -9.352 -4.742 3.266 1 98.81 72 LEU B N 1
ATOM 1704 C CA . LEU B 1 72 ? -9.062 -3.633 4.168 1 98.81 72 LEU B CA 1
ATOM 1705 C C . LEU B 1 72 ? -7.922 -2.773 3.621 1 98.81 72 LEU B C 1
ATOM 1707 O O . LEU B 1 72 ? -6.836 -3.279 3.34 1 98.81 72 LEU B O 1
ATOM 1711 N N . VAL B 1 73 ? -8.188 -1.493 3.449 1 98.88 73 VAL B N 1
ATOM 1712 C CA . VAL B 1 73 ? -7.164 -0.547 3.023 1 98.88 73 VAL B CA 1
ATOM 1713 C C . VAL B 1 73 ? -7.031 0.571 4.055 1 98.88 73 VAL B C 1
ATOM 1715 O O . VAL B 1 73 ? -8.023 1.199 4.43 1 98.88 73 VAL B O 1
ATOM 1718 N N . GLU B 1 74 ? -5.906 0.762 4.523 1 98.94 74 GLU B N 1
ATOM 1719 C CA . GLU B 1 74 ? -5.562 1.914 5.352 1 98.94 74 GLU B CA 1
ATOM 1720 C C . GLU B 1 74 ? -4.426 2.721 4.734 1 98.94 74 GLU B C 1
ATOM 1722 O O . GLU B 1 74 ? -3.355 2.18 4.445 1 98.94 74 GLU B O 1
ATOM 1727 N N . ALA B 1 75 ? -4.684 3.965 4.551 1 98.94 75 ALA B N 1
ATOM 1728 C CA . ALA B 1 75 ? -3.68 4.859 3.977 1 98.94 75 ALA B CA 1
ATOM 1729 C C . ALA B 1 75 ? -3.545 6.137 4.801 1 98.94 75 ALA B C 1
ATOM 1731 O O . ALA B 1 75 ? -4.547 6.707 5.238 1 98.94 75 ALA B O 1
ATOM 1732 N N . LYS B 1 76 ? -2.348 6.512 5.086 1 98.94 76 LYS B N 1
ATOM 1733 C CA . LYS B 1 76 ? -2.012 7.754 5.77 1 98.94 76 LYS B CA 1
ATOM 1734 C C . LYS B 1 76 ? -1.21 8.68 4.859 1 98.94 76 LYS B C 1
ATOM 1736 O O . LYS B 1 76 ? -0.045 8.414 4.559 1 98.94 76 LYS B O 1
ATOM 1741 N N . GLN B 1 77 ? -1.823 9.727 4.434 1 98.88 77 GLN B N 1
ATOM 1742 C CA . GLN B 1 77 ? -1.188 10.75 3.609 1 98.88 77 GLN B CA 1
ATOM 1743 C C . GLN B 1 77 ? -0.699 11.922 4.465 1 98.88 77 GLN B C 1
ATOM 1745 O O . GLN B 1 77 ? -1.461 12.477 5.254 1 98.88 77 GLN B O 1
ATOM 1750 N N . ALA B 1 78 ? 0.556 12.242 4.262 1 98.88 78 ALA B N 1
ATOM 1751 C CA . ALA B 1 78 ? 1.132 13.289 5.105 1 98.88 78 ALA B CA 1
ATOM 1752 C C . ALA B 1 78 ? 1.657 14.445 4.262 1 98.88 78 ALA B C 1
ATOM 1754 O O . ALA B 1 78 ? 1.931 14.281 3.07 1 98.88 78 ALA B O 1
ATOM 1755 N N . GLY B 1 79 ? 1.74 15.578 4.922 1 98.62 79 GLY B N 1
ATOM 1756 C CA . GLY B 1 79 ? 2.41 16.766 4.418 1 98.62 79 GLY B CA 1
ATOM 1757 C C . GLY B 1 79 ? 3.262 17.469 5.465 1 98.62 79 GLY B C 1
ATOM 1758 O O . GLY B 1 79 ? 2.928 17.453 6.652 1 98.62 79 GLY B O 1
ATOM 1759 N N . ILE B 1 80 ? 4.336 17.984 5.02 1 98.38 80 ILE B N 1
ATOM 1760 C CA . ILE B 1 80 ? 5.168 18.859 5.836 1 98.38 80 ILE B CA 1
ATOM 1761 C C . ILE B 1 80 ? 4.965 20.312 5.398 1 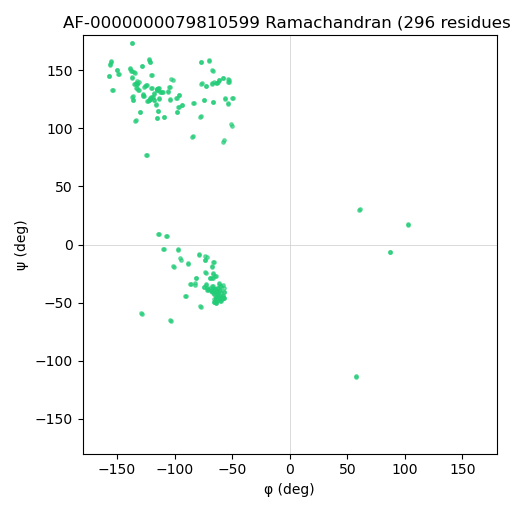98.38 80 ILE B C 1
ATOM 1763 O O . ILE B 1 80 ? 5.16 20.641 4.227 1 98.38 80 ILE B O 1
ATOM 1767 N N . PHE B 1 81 ? 4.594 21.141 6.402 1 98.62 81 PHE B N 1
ATOM 1768 C CA . PHE B 1 81 ? 4.219 22.516 6.109 1 98.62 81 PHE B CA 1
ATOM 1769 C C . PHE B 1 81 ? 5.066 23.5 6.922 1 98.62 81 PHE B C 1
ATOM 1771 O O . PHE B 1 81 ? 5.32 23.266 8.109 1 98.62 81 PHE B O 1
ATOM 1778 N N . GLU B 1 82 ? 5.477 24.516 6.277 1 98.25 82 GLU B N 1
ATOM 1779 C CA . GLU B 1 82 ? 6.047 25.672 6.969 1 98.25 82 GLU B CA 1
ATOM 1780 C C . GLU B 1 82 ? 4.984 26.734 7.238 1 98.25 82 GLU B C 1
ATOM 1782 O O . GLU B 1 82 ? 4.348 27.234 6.305 1 98.25 82 GLU B O 1
ATOM 1787 N N . ILE B 1 83 ? 4.793 27.016 8.484 1 98 83 ILE B N 1
ATOM 1788 C CA . ILE B 1 83 ? 3.826 28.031 8.914 1 98 83 ILE B CA 1
ATOM 1789 C C . ILE B 1 83 ? 4.484 28.984 9.898 1 98 83 ILE B C 1
ATOM 1791 O O . ILE B 1 83 ? 4.777 28.625 11.031 1 98 83 ILE B O 1
ATOM 1795 N N . ARG B 1 84 ? 4.625 30.234 9.492 1 96.56 84 ARG B N 1
ATOM 1796 C CA . ARG B 1 84 ? 5.316 31.234 10.312 1 96.56 84 ARG B CA 1
ATOM 1797 C C . ARG B 1 84 ? 4.586 32.562 10.281 1 96.56 84 ARG B C 1
ATOM 1799 O O . ARG B 1 84 ? 3.889 32.875 9.312 1 96.56 84 ARG B O 1
ATOM 1806 N N . ASN B 1 85 ? 4.773 33.281 11.391 1 95.88 85 ASN B N 1
ATOM 1807 C CA . ASN B 1 85 ? 4.281 34.656 11.5 1 95.88 85 ASN B CA 1
ATOM 1808 C C . ASN B 1 85 ? 2.762 34.688 11.344 1 95.88 85 ASN B C 1
ATOM 1810 O O . ASN B 1 85 ? 2.236 35.594 10.688 1 95.88 85 ASN B O 1
ATOM 1814 N N . VAL B 1 86 ? 2.107 33.688 11.734 1 94.81 86 VAL B N 1
ATOM 1815 C CA . VAL B 1 86 ? 0.649 33.625 11.758 1 94.81 86 VAL B CA 1
ATOM 1816 C C . VAL B 1 86 ? 0.151 33.781 13.195 1 94.81 86 VAL B C 1
ATOM 1818 O O . VAL B 1 86 ? 0.732 33.219 14.125 1 94.81 86 VAL B O 1
ATOM 1821 N N . PRO B 1 87 ? -0.844 34.594 13.289 1 94.25 87 PRO B N 1
ATOM 1822 C CA . PRO B 1 87 ? -1.405 34.719 14.641 1 94.25 87 PRO B CA 1
ATOM 1823 C C . PRO B 1 87 ? -1.771 33.375 15.25 1 94.25 87 PRO B C 1
ATOM 1825 O O . PRO B 1 87 ? -2.268 32.5 14.547 1 94.25 87 PRO B O 1
ATOM 1828 N N . GLU B 1 88 ? -1.545 33.219 16.469 1 91.75 88 GLU B N 1
ATOM 1829 C CA . GLU B 1 88 ? -1.748 31.953 17.172 1 91.75 88 GLU B CA 1
ATOM 1830 C C . GLU B 1 88 ? -3.188 31.469 17.047 1 91.75 88 GLU B C 1
ATOM 1832 O O . GLU B 1 88 ? -3.438 30.266 16.969 1 91.75 88 GLU B O 1
ATOM 1837 N N . ASP B 1 89 ? -4.129 32.406 17.031 1 92.94 89 ASP B N 1
ATOM 1838 C CA . ASP B 1 89 ? -5.543 32.062 17.016 1 92.94 89 ASP B CA 1
ATOM 1839 C C . ASP B 1 89 ? -5.949 31.531 15.633 1 92.94 89 ASP B C 1
ATOM 1841 O O . ASP B 1 89 ? -7.031 30.969 15.477 1 92.94 89 ASP B O 1
ATOM 1845 N N . GLN B 1 90 ? -5.078 31.656 14.648 1 94.75 90 GLN B N 1
ATOM 1846 C CA . GLN B 1 90 ? -5.367 31.188 13.297 1 94.75 90 GLN B CA 1
ATOM 1847 C C . GLN B 1 90 ? -4.684 29.859 13.016 1 94.75 90 GLN B C 1
ATOM 1849 O O . GLN B 1 90 ? -5.051 29.141 12.078 1 94.75 90 GLN B O 1
ATOM 1854 N N . MET B 1 91 ? -3.701 29.547 13.797 1 95 91 MET B N 1
ATOM 1855 C CA . MET B 1 91 ? -2.883 28.344 13.578 1 95 91 MET B CA 1
ATOM 1856 C C . MET B 1 91 ? -3.744 27.094 13.562 1 95 91 MET B C 1
ATOM 1858 O O . MET B 1 91 ? -3.533 26.203 12.734 1 95 91 MET B O 1
ATOM 1862 N N . GLY B 1 92 ? -4.723 27.016 14.453 1 93.94 92 GLY B N 1
ATOM 1863 C CA . GLY B 1 92 ? -5.59 25.844 14.523 1 93.94 92 GLY B CA 1
ATOM 1864 C C . GLY B 1 92 ? -6.359 25.594 13.242 1 93.94 92 GLY B C 1
ATOM 1865 O O . GLY B 1 92 ? -6.438 24.453 12.773 1 93.94 92 GLY B O 1
ATOM 1866 N N . ALA B 1 93 ? -6.883 26.641 12.781 1 94.81 93 ALA B N 1
ATOM 1867 C CA . ALA B 1 93 ? -7.656 26.531 11.547 1 94.81 93 ALA B CA 1
ATOM 1868 C C . ALA B 1 93 ? -6.762 26.141 10.375 1 94.81 93 ALA B C 1
ATOM 1870 O O . ALA B 1 93 ? -7.172 25.359 9.516 1 94.81 93 ALA B O 1
ATOM 1871 N N . ILE B 1 94 ? -5.555 26.625 10.273 1 97.44 94 ILE B N 1
ATOM 1872 C CA . ILE B 1 94 ? -4.625 26.312 9.195 1 97.44 94 ILE B CA 1
ATOM 1873 C C . ILE B 1 94 ? -4.254 24.828 9.258 1 97.44 94 ILE B C 1
ATOM 1875 O O . ILE B 1 94 ? -4.387 24.109 8.266 1 97.44 94 ILE B O 1
ATOM 1879 N N . ILE B 1 95 ? -3.891 24.344 10.391 1 97.31 95 ILE B N 1
ATOM 1880 C CA . ILE B 1 95 ? -3.408 22.984 10.602 1 97.31 95 ILE B CA 1
ATOM 1881 C C . ILE B 1 95 ? -4.57 22 10.5 1 97.31 95 ILE B C 1
ATOM 1883 O O . ILE B 1 95 ? -4.418 20.906 9.961 1 97.31 95 ILE B O 1
ATOM 1887 N N . GLY B 1 96 ? -5.711 22.484 10.953 1 96.44 96 GLY B N 1
ATOM 1888 C CA . GLY B 1 96 ? -6.832 21.562 11.055 1 96.44 96 GLY B CA 1
ATOM 1889 C C . GLY B 1 96 ? -7.738 21.594 9.836 1 96.44 96 GLY B C 1
ATOM 1890 O O . GLY B 1 96 ? -8.578 20.719 9.656 1 96.44 96 GLY B O 1
ATOM 1891 N N . ILE B 1 97 ? -7.605 22.562 8.992 1 97.62 97 ILE B N 1
ATOM 1892 C CA . ILE B 1 97 ? -8.531 22.703 7.867 1 97.62 97 ILE B CA 1
ATOM 1893 C C . ILE B 1 97 ? -7.742 22.828 6.566 1 97.62 97 ILE B C 1
ATOM 1895 O O . ILE B 1 97 ? -7.809 21.953 5.703 1 97.62 97 ILE B O 1
ATOM 1899 N N . ALA B 1 98 ? -6.879 23.844 6.426 1 98.12 98 ALA B N 1
ATOM 1900 C CA . ALA B 1 98 ? -6.172 24.125 5.18 1 98.12 98 ALA B CA 1
ATOM 1901 C C . ALA B 1 98 ? -5.227 22.984 4.812 1 98.12 98 ALA B C 1
ATOM 1903 O O . ALA B 1 98 ? -5.219 22.531 3.67 1 98.12 98 ALA B O 1
ATOM 1904 N N . CYS B 1 99 ? -4.426 22.547 5.734 1 98.69 99 CYS B N 1
ATOM 1905 C CA . CYS B 1 99 ? -3.428 21.516 5.469 1 98.69 99 CYS B CA 1
ATOM 1906 C C . CYS B 1 99 ? -4.098 20.203 5.082 1 98.69 99 CYS B C 1
ATOM 1908 O O . CYS B 1 99 ? -3.787 19.625 4.035 1 98.69 99 CYS B O 1
ATOM 1910 N N . PRO B 1 100 ? -5.078 19.734 5.863 1 98.5 100 PRO B N 1
ATOM 1911 C CA . PRO B 1 100 ? -5.754 18.5 5.445 1 98.5 100 PRO B CA 1
ATOM 1912 C C . PRO B 1 100 ? -6.43 18.641 4.082 1 98.5 100 PRO B C 1
ATOM 1914 O O . PRO B 1 100 ? -6.473 17.672 3.312 1 98.5 100 PRO B O 1
ATOM 1917 N N . GLN B 1 101 ? -6.953 19.812 3.818 1 98.38 101 GLN B N 1
ATOM 1918 C CA . GLN B 1 101 ? -7.598 20.031 2.529 1 98.38 101 GLN B CA 1
ATOM 1919 C C . GLN B 1 101 ? -6.609 19.859 1.38 1 98.38 101 GLN B C 1
ATOM 1921 O O . GLN B 1 101 ? -6.98 19.391 0.301 1 98.38 101 GLN B O 1
ATOM 1926 N N . ILE B 1 102 ? -5.43 20.203 1.597 1 98.5 102 ILE B N 1
ATOM 1927 C CA . ILE B 1 102 ? -4.379 20.109 0.59 1 98.5 102 ILE B CA 1
ATOM 1928 C C . ILE B 1 102 ? -3.98 18.641 0.415 1 98.5 102 ILE B C 1
ATOM 1930 O O . ILE B 1 102 ? -3.74 18.188 -0.706 1 98.5 102 ILE B O 1
ATOM 1934 N N . ILE B 1 103 ? -3.953 17.844 1.478 1 98.5 103 ILE B N 1
ATOM 1935 C CA . ILE B 1 103 ? -3.447 16.484 1.516 1 98.5 103 ILE B CA 1
ATOM 1936 C C . ILE B 1 103 ? -4.512 15.523 0.984 1 98.5 103 ILE B C 1
ATOM 1938 O O . ILE B 1 103 ? -4.188 14.5 0.378 1 98.5 103 ILE B O 1
ATOM 1942 N N . TYR B 1 104 ? -5.742 15.859 1.139 1 98.75 104 TYR B N 1
ATOM 1943 C CA . TYR B 1 104 ? -6.863 14.93 1.004 1 98.75 104 TYR B CA 1
ATOM 1944 C C . TYR B 1 104 ? -6.969 14.414 -0.424 1 98.75 104 TYR B C 1
ATOM 1946 O O . TYR B 1 104 ? -7.199 13.219 -0.641 1 98.75 104 TYR B O 1
ATOM 1954 N N . PRO B 1 105 ? -6.746 15.195 -1.439 1 98.62 105 PRO B N 1
ATOM 1955 C CA . PRO B 1 105 ? -6.824 14.672 -2.805 1 98.62 105 PRO B CA 1
ATOM 1956 C C . PRO B 1 105 ? -5.777 13.602 -3.084 1 98.62 105 PRO B C 1
ATOM 1958 O O . PRO B 1 105 ? -6.043 12.648 -3.822 1 98.62 105 PRO B O 1
ATOM 1961 N N . TYR B 1 106 ? -4.617 13.797 -2.537 1 98.75 106 TYR B N 1
ATOM 1962 C CA . TYR B 1 106 ? -3.594 12.766 -2.682 1 98.75 106 TYR B CA 1
ATOM 1963 C C . TYR B 1 106 ? -4.031 11.469 -2.025 1 98.75 106 TYR B C 1
ATOM 1965 O O . TYR B 1 106 ? -3.846 10.383 -2.592 1 98.75 106 TYR B O 1
ATOM 1973 N N . LEU B 1 107 ? -4.621 11.562 -0.875 1 98.88 107 LEU B N 1
ATOM 1974 C CA . LEU B 1 107 ? -5.133 10.398 -0.16 1 98.88 107 LEU B CA 1
ATOM 1975 C C . LEU B 1 107 ? -6.207 9.688 -0.978 1 98.88 107 LEU B C 1
ATOM 1977 O O . LEU B 1 107 ? -6.164 8.461 -1.137 1 98.88 107 LEU B O 1
ATOM 1981 N N . ARG B 1 108 ? -7.121 10.492 -1.474 1 98.62 108 ARG B N 1
ATOM 1982 C CA . ARG B 1 108 ? -8.211 9.945 -2.281 1 98.62 108 ARG B CA 1
ATOM 1983 C C . ARG B 1 108 ? -7.664 9.164 -3.477 1 98.62 108 ARG B C 1
ATOM 1985 O O . ARG B 1 108 ? -8.117 8.055 -3.752 1 98.62 108 ARG B O 1
ATOM 1992 N N . GLY B 1 109 ? -6.715 9.742 -4.141 1 98.69 109 GLY B N 1
ATOM 1993 C CA . GLY B 1 109 ? -6.109 9.07 -5.277 1 98.69 109 GLY B CA 1
ATOM 1994 C C . GLY B 1 109 ? -5.398 7.781 -4.898 1 98.69 109 GLY B C 1
ATOM 1995 O O . GLY B 1 109 ? -5.547 6.762 -5.574 1 98.69 109 GLY B O 1
ATOM 1996 N N . ASN B 1 110 ? -4.625 7.836 -3.828 1 98.88 110 ASN B N 1
ATOM 1997 C CA . ASN B 1 110 ? -3.865 6.672 -3.387 1 98.88 110 ASN B CA 1
ATOM 1998 C C . ASN B 1 110 ? -4.785 5.527 -2.971 1 98.88 110 ASN B C 1
ATOM 2000 O O . ASN B 1 110 ? -4.512 4.363 -3.27 1 98.88 110 ASN B O 1
ATOM 2004 N N . VAL B 1 111 ? -5.879 5.84 -2.289 1 98.88 111 VAL B N 1
ATOM 2005 C CA . VAL B 1 111 ? -6.836 4.82 -1.865 1 98.88 111 VAL B CA 1
ATOM 2006 C C . VAL B 1 111 ? -7.5 4.195 -3.088 1 98.88 111 VAL B C 1
ATOM 2008 O O . VAL B 1 111 ? -7.547 2.969 -3.217 1 98.88 111 VAL B O 1
ATOM 2011 N N . ALA B 1 112 ? -7.984 5.031 -3.975 1 98.81 112 ALA B N 1
ATOM 2012 C CA . ALA B 1 112 ? -8.648 4.535 -5.176 1 98.81 112 ALA B CA 1
ATOM 2013 C C . ALA B 1 112 ? -7.711 3.643 -5.988 1 98.81 112 ALA B C 1
ATOM 2015 O O . ALA B 1 112 ? -8.102 2.557 -6.422 1 98.81 112 ALA B O 1
ATOM 2016 N N . ASP B 1 113 ? -6.539 4.07 -6.164 1 98.81 113 ASP B N 1
ATOM 2017 C CA . ASP B 1 113 ? -5.559 3.32 -6.941 1 98.81 113 ASP B CA 1
ATOM 2018 C C . ASP B 1 113 ? -5.238 1.982 -6.281 1 98.81 113 ASP B C 1
ATOM 2020 O O . ASP B 1 113 ? -5.172 0.952 -6.953 1 98.81 113 ASP B O 1
ATOM 2024 N N . THR B 1 114 ? -5 1.979 -4.984 1 98.88 114 THR B N 1
ATOM 2025 C CA . THR B 1 114 ? -4.684 0.759 -4.25 1 98.88 114 THR B CA 1
ATOM 2026 C C . THR B 1 114 ? -5.805 -0.267 -4.398 1 98.88 114 THR B C 1
ATOM 2028 O O . THR B 1 114 ? -5.543 -1.445 -4.648 1 98.88 114 THR B O 1
ATOM 2031 N N . VAL B 1 115 ? -7.02 0.179 -4.281 1 98.62 115 VAL B N 1
ATOM 2032 C CA . VAL B 1 115 ? -8.172 -0.714 -4.402 1 98.62 115 VAL B CA 1
ATOM 2033 C C . VAL B 1 115 ? -8.234 -1.285 -5.816 1 98.62 115 VAL B C 1
ATOM 2035 O O . VAL B 1 115 ? -8.484 -2.479 -6 1 98.62 115 VAL B O 1
ATOM 2038 N N . THR B 1 116 ? -7.973 -0.45 -6.789 1 98.5 116 THR B N 1
ATO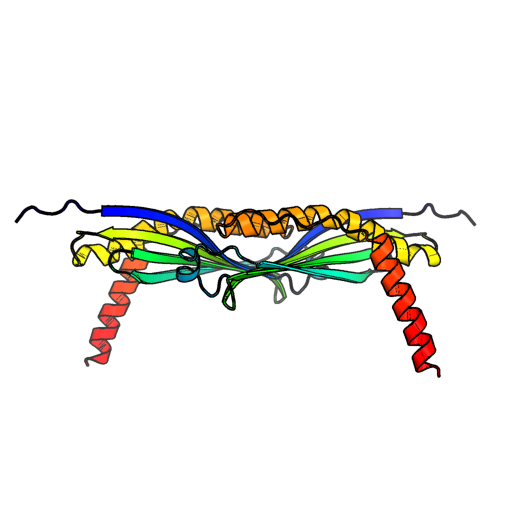M 2039 C CA . THR B 1 116 ? -7.949 -0.905 -8.18 1 98.5 116 THR B CA 1
ATOM 2040 C C . THR B 1 116 ? -6.887 -1.98 -8.375 1 98.5 116 THR B C 1
ATOM 2042 O O . THR B 1 116 ? -7.148 -3.01 -9 1 98.5 116 THR B O 1
ATOM 2045 N N . ARG B 1 117 ? -5.719 -1.784 -7.863 1 98.5 117 ARG B N 1
ATOM 2046 C CA . ARG B 1 117 ? -4.629 -2.748 -7.977 1 98.5 117 ARG B CA 1
ATOM 2047 C C . ARG B 1 117 ? -4.973 -4.051 -7.262 1 98.5 117 ARG B C 1
ATOM 2049 O O . ARG B 1 117 ? -4.465 -5.117 -7.621 1 98.5 117 ARG B O 1
ATOM 2056 N N . ALA B 1 118 ? -5.82 -3.947 -6.266 1 98.19 118 ALA B N 1
ATOM 2057 C CA . ALA B 1 118 ? -6.273 -5.121 -5.52 1 98.19 118 ALA B CA 1
ATOM 2058 C C . ALA B 1 118 ? -7.258 -5.949 -6.344 1 98.19 118 ALA B C 1
ATOM 2060 O O . ALA B 1 118 ? -7.598 -7.07 -5.965 1 98.19 118 ALA B O 1
ATOM 2061 N N . GLY B 1 119 ? -7.766 -5.352 -7.469 1 96.25 119 GLY B N 1
ATOM 2062 C CA . GLY B 1 119 ? -8.648 -6.094 -8.352 1 96.25 119 GLY B CA 1
ATOM 2063 C C . GLY B 1 119 ? -10.109 -5.715 -8.188 1 96.25 119 GLY B C 1
ATOM 2064 O O . GLY B 1 119 ? -11 -6.445 -8.633 1 96.25 119 GLY B O 1
ATOM 2065 N N . PHE B 1 120 ? -10.359 -4.586 -7.59 1 96.44 120 PHE B N 1
ATOM 2066 C CA . PHE B 1 120 ? -11.727 -4.164 -7.336 1 96.44 120 PHE B CA 1
ATOM 2067 C C . PHE B 1 120 ? -12 -2.805 -7.973 1 96.44 120 PHE B C 1
ATOM 2069 O O . PHE B 1 120 ? -11.07 -2.074 -8.312 1 96.44 120 PHE B O 1
ATOM 2076 N N . PRO B 1 121 ? -13.266 -2.51 -8.18 1 95.81 121 PRO B N 1
ATOM 2077 C CA . PRO B 1 121 ? -13.57 -1.137 -8.586 1 95.81 121 PRO B CA 1
ATOM 2078 C C . PRO B 1 121 ? -13.078 -0.1 -7.578 1 95.81 121 PRO B C 1
ATOM 2080 O O . PRO B 1 121 ? -13.148 -0.329 -6.367 1 95.81 121 PRO B O 1
ATOM 2083 N N . PRO B 1 122 ? -12.641 0.949 -8.094 1 97.31 122 PRO B N 1
ATOM 2084 C CA . PRO B 1 122 ? -12.094 1.953 -7.18 1 97.31 122 PRO B CA 1
ATOM 2085 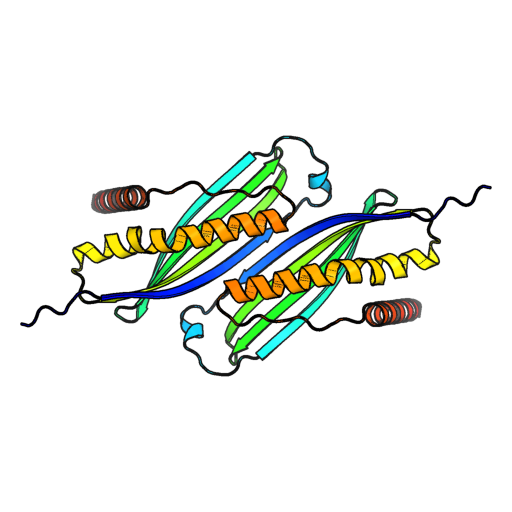C C . PRO B 1 122 ? -13.133 2.471 -6.188 1 97.31 122 PRO B C 1
ATOM 2087 O O . PRO B 1 122 ? -14.312 2.582 -6.523 1 97.31 122 PRO B O 1
ATOM 2090 N N . VAL B 1 123 ? -12.727 2.689 -4.988 1 96.88 123 VAL B N 1
ATOM 2091 C CA . VAL B 1 123 ? -13.516 3.404 -3.986 1 96.88 123 VAL B CA 1
ATOM 2092 C C . VAL B 1 123 ? -13.094 4.871 -3.953 1 96.88 123 VAL B C 1
ATOM 2094 O O . VAL B 1 123 ? -11.953 5.191 -3.605 1 96.88 123 VAL B O 1
ATOM 2097 N N . HIS B 1 124 ? -13.961 5.742 -4.246 1 97 124 HIS B N 1
ATOM 2098 C CA . HIS B 1 124 ? -13.688 7.172 -4.199 1 97 124 HIS B CA 1
ATOM 2099 C C . HIS B 1 124 ? -14.18 7.785 -2.895 1 97 124 HIS B C 1
ATOM 2101 O O . HIS B 1 124 ? -15.391 7.832 -2.641 1 97 124 HIS B O 1
ATOM 2107 N N . LEU B 1 125 ? -13.289 8.242 -2.111 1 97.81 125 LEU B N 1
ATOM 2108 C CA . LEU B 1 125 ? -13.641 8.867 -0.845 1 97.81 125 LEU B CA 1
ATOM 2109 C C . LEU B 1 125 ? -14.484 10.117 -1.076 1 97.81 125 LEU B C 1
ATOM 2111 O O . LEU B 1 125 ? -14.219 10.891 -1.998 1 97.81 125 LEU B O 1
ATOM 2115 N N . ALA B 1 126 ? -15.469 10.328 -0.272 1 95.56 126 ALA B N 1
ATOM 2116 C CA . ALA B 1 126 ? -16.328 11.508 -0.375 1 95.56 126 ALA B CA 1
ATOM 2117 C C . ALA B 1 126 ? -15.562 12.766 0.039 1 95.56 126 ALA B C 1
ATOM 2119 O O . ALA B 1 126 ? -14.547 12.688 0.731 1 95.56 126 ALA B O 1
ATOM 2120 N N . GLU B 1 127 ? -16.078 13.828 -0.426 1 94.88 127 GLU B N 1
ATOM 2121 C CA . GLU B 1 127 ? -15.5 15.094 0.025 1 94.88 127 GLU B CA 1
ATOM 2122 C C . GLU B 1 127 ? -15.734 15.305 1.519 1 94.88 127 GLU B C 1
ATOM 2124 O O . GLU B 1 127 ? -16.812 14.992 2.033 1 94.88 127 GLU B O 1
ATOM 2129 N N . ILE B 1 128 ? -14.828 15.758 2.059 1 94.38 128 ILE B N 1
ATOM 2130 C CA . ILE B 1 128 ? -14.891 16.016 3.49 1 94.38 128 ILE B CA 1
ATOM 2131 C C . ILE B 1 128 ? -14.898 17.531 3.736 1 94.38 128 ILE B C 1
ATOM 2133 O O . ILE B 1 128 ? -14.125 18.266 3.123 1 94.38 128 ILE B O 1
ATOM 2137 N N . ASN B 1 129 ? -15.805 18.016 4.551 1 96 129 ASN B N 1
ATOM 2138 C CA . ASN B 1 129 ? -15.766 19.391 5.059 1 96 129 ASN B CA 1
ATOM 2139 C C . ASN B 1 129 ? -14.883 19.5 6.297 1 96 129 ASN B C 1
ATOM 2141 O O . ASN B 1 129 ? -15.367 19.406 7.426 1 96 129 ASN B O 1
ATOM 2145 N N . PHE B 1 130 ? -13.703 19.812 6.047 1 96.75 130 PHE B N 1
ATOM 2146 C CA . PHE B 1 130 ? -12.734 19.828 7.133 1 96.75 130 PHE B CA 1
ATOM 2147 C C . PHE B 1 130 ? -13.031 20.969 8.102 1 96.75 130 PHE B C 1
ATOM 2149 O O . PHE B 1 130 ? -12.703 20.875 9.289 1 96.75 130 PHE B O 1
ATOM 2156 N N . GLN B 1 131 ? -13.625 22.047 7.629 1 95.56 131 GLN B N 1
ATOM 2157 C CA . GLN B 1 131 ? -14.047 23.125 8.523 1 95.56 131 GLN B CA 1
ATOM 2158 C C . GLN B 1 131 ? -15.047 22.625 9.555 1 95.56 131 GLN B C 1
ATOM 2160 O O . GLN B 1 131 ? -14.898 22.875 10.75 1 95.56 131 GLN B O 1
ATOM 2165 N N . ALA B 1 132 ? -16.016 21.938 9.039 1 94.62 132 ALA B N 1
ATOM 2166 C CA . ALA B 1 132 ? -17.031 21.375 9.93 1 94.62 132 ALA B CA 1
ATOM 2167 C C . ALA B 1 132 ? -16.422 20.391 10.914 1 94.62 132 ALA B C 1
ATOM 2169 O O . ALA B 1 132 ? -16.75 20.406 12.102 1 94.62 132 ALA B O 1
ATOM 2170 N N . MET B 1 133 ? -15.578 19.531 10.43 1 91.69 133 MET B N 1
ATOM 2171 C CA . MET B 1 133 ? -14.914 18.547 11.281 1 91.69 133 MET B CA 1
ATOM 2172 C C . MET B 1 133 ? -14.086 19.234 12.359 1 91.69 133 MET B C 1
ATOM 2174 O O . MET B 1 133 ? -14.133 18.844 13.531 1 91.69 133 MET B O 1
ATOM 2178 N N . TYR B 1 134 ? -13.367 20.25 12.047 1 92.31 134 TYR B N 1
ATOM 2179 C CA . TYR B 1 134 ? -12.523 21 12.961 1 92.31 134 TYR B CA 1
ATOM 2180 C C . TYR B 1 134 ? -13.359 21.688 14.031 1 92.31 134 TYR B C 1
ATOM 2182 O O . TYR B 1 134 ? -13.031 21.625 15.219 1 92.31 134 TYR B O 1
ATOM 2190 N N . GLU B 1 135 ? -14.43 22.297 13.594 1 92 135 GLU B N 1
ATOM 2191 C CA . GLU B 1 135 ? -15.305 23 14.523 1 92 135 GLU B CA 1
ATOM 2192 C C . GLU B 1 135 ? -15.945 22.031 15.516 1 92 135 GLU B C 1
ATOM 2194 O O . GLU B 1 135 ? -16.094 22.344 16.703 1 92 135 GLU B O 1
ATOM 2199 N N . GLN B 1 136 ? -16.328 20.906 14.977 1 89 136 GLN B N 1
ATOM 2200 C CA . GLN B 1 136 ? -16.922 19.891 15.836 1 89 136 GLN B CA 1
ATOM 2201 C C . GLN B 1 136 ? -15.906 19.422 16.875 1 89 136 GLN B C 1
ATOM 2203 O O . GLN B 1 136 ? -16.266 19.219 18.047 1 89 136 GLN B O 1
ATOM 2208 N N . GLN B 1 137 ? -14.719 19.25 16.516 1 83.19 137 GLN B N 1
ATOM 2209 C CA . GLN B 1 137 ? -13.672 18.828 17.422 1 83.19 137 GLN B CA 1
ATOM 2210 C C . GLN B 1 137 ? -13.375 19.891 18.469 1 83.19 137 GLN B C 1
ATOM 2212 O O . GLN B 1 137 ? -13.133 19.578 19.641 1 83.19 137 GLN B O 1
ATOM 2217 N N . GLN B 1 138 ? -13.391 21.141 18.078 1 85.81 138 GLN B N 1
ATOM 2218 C CA . GLN B 1 138 ? -13.164 22.234 19 1 85.81 138 GLN B CA 1
ATOM 2219 C C . GLN B 1 138 ? -14.289 22.344 20.031 1 85.81 138 GLN B C 1
ATOM 2221 O O . GLN B 1 138 ? -14.039 22.609 21.203 1 85.81 138 GLN B O 1
ATOM 2226 N N . ALA B 1 139 ? -15.461 22.188 19.5 1 85.12 139 ALA B N 1
ATOM 2227 C CA . ALA B 1 139 ? -16.609 22.25 20.391 1 85.12 139 ALA B CA 1
ATOM 2228 C C . ALA B 1 139 ? -16.578 21.109 21.406 1 85.12 139 ALA B C 1
ATOM 2230 O O . ALA B 1 139 ? -16.891 21.328 22.594 1 85.12 139 ALA B O 1
ATOM 2231 N N . ALA B 1 140 ? -16.219 19.953 20.953 1 78.88 140 ALA B N 1
ATOM 2232 C CA . ALA B 1 140 ? -16.156 18.781 21.844 1 78.88 140 ALA B CA 1
ATOM 2233 C C . ALA B 1 140 ? -15.047 18.953 22.875 1 78.88 140 ALA B C 1
ATOM 2235 O O . ALA B 1 140 ? -15.203 18.562 24.031 1 78.88 140 ALA B O 1
ATOM 2236 N N . ALA B 1 141 ? -13.945 19.562 22.516 1 74.62 141 ALA B N 1
ATOM 2237 C CA . ALA B 1 141 ? -12.82 19.781 23.406 1 74.62 141 ALA B CA 1
ATOM 2238 C C . ALA B 1 141 ? -13.148 20.844 24.453 1 74.62 141 ALA B C 1
ATOM 2240 O O . ALA B 1 141 ? -12.758 20.734 25.609 1 74.62 141 ALA B O 1
ATOM 2241 N N . ALA B 1 142 ? -13.836 21.812 23.984 1 73.94 142 ALA B N 1
ATOM 2242 C CA . ALA B 1 142 ? -14.234 22.875 24.906 1 73.94 142 ALA B CA 1
ATOM 2243 C C . ALA B 1 142 ? -15.25 22.375 25.922 1 73.94 142 ALA B C 1
ATOM 2245 O O . ALA B 1 142 ? -15.188 22.734 27.109 1 73.94 142 ALA B O 1
ATOM 2246 N N . GLU B 1 143 ? -16.172 21.562 25.438 1 70.38 143 GLU B N 1
ATOM 2247 C CA . GLU B 1 143 ? -17.156 21 26.344 1 70.38 143 GLU B CA 1
ATOM 2248 C C . GLU B 1 143 ? -16.5 20.031 27.328 1 70.38 143 GLU B C 1
ATOM 2250 O O . GLU B 1 143 ? -16.891 19.969 28.5 1 70.38 143 GLU B O 1
ATOM 2255 N N . ALA B 1 144 ? -15.602 19.297 26.828 1 64.44 144 ALA B N 1
ATOM 2256 C CA . ALA B 1 144 ? -14.914 18.344 27.719 1 64.44 144 ALA B CA 1
ATOM 2257 C C . ALA B 1 144 ? -14.078 19.078 28.75 1 64.44 144 ALA B C 1
ATOM 2259 O O . ALA B 1 144 ? -13.945 18.625 29.891 1 64.44 144 ALA B O 1
ATOM 2260 N N . ALA B 1 145 ? -13.469 20.125 28.406 1 66.5 145 ALA B N 1
ATOM 2261 C CA . ALA B 1 145 ? -12.672 20.938 29.328 1 66.5 145 ALA B CA 1
ATOM 2262 C C . ALA B 1 145 ? -13.562 21.609 30.375 1 66.5 145 ALA B C 1
ATOM 2264 O O . ALA B 1 145 ? -13.164 21.75 31.531 1 66.5 145 ALA B O 1
ATOM 2265 N N . THR B 1 146 ? -14.688 21.844 30.031 1 65.81 146 THR B N 1
ATOM 2266 C CA . THR B 1 146 ? -15.617 22.438 30.984 1 65.81 146 THR B CA 1
ATOM 2267 C C . THR B 1 146 ? -16.219 21.359 31.891 1 65.81 146 THR B C 1
ATOM 2269 O O . THR B 1 146 ? -16.531 21.625 33.062 1 65.81 146 THR B O 1
ATOM 2272 N N . SER B 1 147 ? -16.406 20.188 31.266 1 67.62 147 SER B N 1
ATOM 2273 C CA . SER B 1 147 ? -17 19.141 32.094 1 67.62 147 SER B CA 1
ATOM 2274 C C . SER B 1 147 ? -16.016 18.625 33.125 1 67.62 147 SER B C 1
ATOM 2276 O O . SER B 1 147 ? -16.422 18.188 34.219 1 67.62 147 SER B O 1
ATOM 2278 N N . THR B 1 148 ? -14.781 18.5 32.812 1 56.56 148 THR B N 1
ATOM 2279 C CA . THR B 1 148 ? -13.828 18.047 33.844 1 56.56 148 THR B CA 1
ATOM 2280 C C . THR B 1 148 ? -13.57 19.156 34.844 1 56.56 148 THR B C 1
ATOM 2282 O O . THR B 1 148 ? -13.008 18.906 35.906 1 56.56 148 THR B O 1
ATOM 2285 N N . ALA B 1 149 ? -13.75 20.359 34.531 1 56.72 149 ALA B N 1
ATOM 2286 C CA . ALA B 1 149 ? -13.555 21.406 35.531 1 56.72 149 ALA B CA 1
ATOM 2287 C C . ALA B 1 149 ? -14.758 21.5 36.469 1 56.72 149 ALA B C 1
ATOM 2289 O O . ALA B 1 149 ? -14.695 22.172 37.5 1 56.72 149 ALA B O 1
ATOM 2290 N N . GLN B 1 150 ? -15.805 20.797 36.156 1 44.94 150 GLN B N 1
ATOM 2291 C CA . GLN B 1 150 ? -16.859 20.703 37.188 1 44.94 150 GLN B CA 1
ATOM 2292 C C . GLN B 1 150 ? -16.734 19.406 37.969 1 44.94 150 GLN B C 1
ATOM 2294 O O . GLN B 1 150 ? -16.391 18.359 37.438 1 44.94 150 GLN B O 1
#

Foldseek 3Di:
DPQPDKDKDWDDKDWPDKDKDAPPPPVCVPDDDDKDKDKDKDWDKDDDDVQKIKIKMKMWIWIDDPPHTRMIMITIMMTIIGTPSDDPVCVLCCRQAVRCVVRVVVVQVVQQVVCVVVPDHGDGDDDDRSVVVSVVVVVVVVVVVVVVVD/DPQPDKDKDWDDKDWPDKDKDAPPPPVCVPDDDDKDKDKDKDWDKDDDDVQKIKIKMKMWIWIDDPPHTRMIMITIMMTIIGTPSDDPVCVLCCRQAVRCVVRVVVVQVVQQVVCVVVPDHGDGDDDDRSVVVSVVVVVVVVVVVVVVVD

Nearest PDB structures (foldseek):
  1ozb-assembly2_G  TM=9.442E-01  e=5.457E-14  Haemophilus influenzae
  1qyn-assembly1_C  TM=9.639E-01  e=1.545E-13  Escherichia coli
  1fx3-assembly1_D  TM=9.396E-01  e=1.545E-13  Haemophilus influenzae
  1ozb-assembly1_A  TM=9.187E-01  e=5.513E-13  Haemophilus influenzae
  5jtp-assembly1_D  TM=8.899E-01  e=2.949E-12  Escherichia coli O157:H7

pLDDT: mean 93.12, std 10.57, range [44.28, 98.94]

Solvent-accessible surface area (backbone atoms only — not comparable to full-atom values): 16182 Å² total; per-residue (Å²): 128,84,77,65,73,65,41,80,44,80,74,45,72,29,42,47,32,34,38,37,40,32,88,40,61,69,67,54,75,72,58,78,69,80,63,48,78,45,79,46,78,47,76,48,73,40,80,73,54,93,44,30,32,37,37,33,39,34,40,37,39,40,30,26,46,89,92,41,52,53,35,40,38,38,40,29,22,30,33,34,32,38,50,37,68,59,60,73,88,50,46,59,53,44,60,50,24,55,49,46,62,66,41,44,61,57,38,36,50,53,50,18,49,51,37,37,47,45,64,42,78,60,55,77,68,76,89,73,62,39,59,60,54,42,50,52,50,51,52,52,50,52,50,49,56,52,52,71,73,96,127,83,78,65,72,66,41,79,44,82,74,45,71,27,43,48,33,36,37,37,42,32,87,39,59,70,65,52,74,71,57,80,69,80,62,47,78,46,77,46,76,48,76,48,75,43,80,73,51,93,45,31,32,38,38,33,40,33,41,37,41,39,29,24,46,89,92,41,53,52,36,39,38,36,40,29,24,29,31,34,33,37,49,37,68,60,60,73,89,50,47,58,54,42,61,51,24,54,49,47,62,67,40,44,61,58,39,37,49,51,51,18,50,51,35,37,48,46,65,41,79,60,55,75,70,75,89,74,62,38,62,60,54,43,51,52,50,51,51,52,50,53,50,49,56,52,53,70,73,97

Sequence (300 aa):
MAEETPVFQIQRVYLKDLSLEQPNSPAILLEQEQPSVDIQLGVEATPVVEGIFEVAVTATVQTKIKDKTVFLVEAKQAGIFEIRNVPEDQMGAIIGIACPQIIYPYLRGNVADTVTRAGFPPVHLAEINFQAMYEQQQAAAAEAATSTAQMAEETPVFQIQRVYLKDLSLEQPNSPAILLEQEQPSVDIQLGVEATPVVEGIFEVAVTATVQTKIKDKTVFLVEAKQAGIFEIRNVPEDQMGAIIGIACPQIIYPYLRGNVADTVTRAGFPPVHLAEINFQAMYEQQQAAAAEAATSTAQ

InterPro domains:
  IPR003708 Bacterial protein export chaperone SecB [MF_00821] (1-142)
  IPR003708 Bacterial protein export chaperone SecB [PF02556] (3-140)
  IPR003708 Bacterial protein export chaperone SecB [PR01594] (10-27)
  IPR003708 Bacterial protein export chaperone SecB [PR01594] (70-90)
  IPR003708 Bacterial protein export chaperone SecB [PR01594] (94-116)
  IPR003708 Bacterial protein export chaperone SecB [PR01594] (120-138)
  IPR003708 Bacterial protein export chaperone SecB [PTHR36918] (3-147)
  IPR003708 Bacterial protein export chaperone SecB [TIGR00809] (3-140)
  IPR035958 SecB-like superfamily [G3DSA:3.10.420.10] (1-150)
  IPR035958 SecB-like superfamily [SSF54611] (4-138)

Secondary structure (DSSP, 8-state):
---PPPEEEEEEEEEEEEEEE-TTTTGGGG--SPPEEEEEEEEEEEEEETTEEEEEEEEEEEEEETTEEEEEEEEEEEEEEEEES--HHHHHHIIIIIHHHHHHHHHHHHHHHHHHHTTSPPP-PPP--HHHHHHHHHHHHHHHHHHHT-/---PPPEEEEEEEEEEEEEEE-TTTTGGGG--SPPEEEEEEEEEEEEEETTEEEEEEEEEEEEEETTEEEEEEEEEEEEEEEEES--HHHHHHIIIIIHHHHHHHHHHHHHHHHHHHTTSPPP-PPP--HHHHHHHHHHHHHHHHHHH--

Organism: NCBI:txid164759

Radius of gyration: 24.44 Å; Cα contacts (8 Å, |Δi|>4): 555; chains: 2; bounding box: 47×89×64 Å